Protein AF-A0ABD0VD48-F1 (afdb_monomer_lite)

Organism: Dendrobium thyrsiflorum (NCBI:txid117978)

Foldseek 3Di:
DPPDPLCVLCVVVVHDLVVVLVVVVVVVVVVLVVVLVVVLVVVVVVVVVPPDPPCPPNVVSVVVSVVVSVVVCVVVVVVSVVVSVCCVPPVSDDDPPDDDPPDPVVVVCVVPPPVQDPVNVVVVVVVVVVVVVVVVVVVVVVVVVVVVVVVVVVVVVVVVVVVVVCVPPVVVVVVVVVVVVVVVVVVVVVVVVVVVVVDPDDDDPPPVVVVVVVVVVVVVVVVVVVVVVVVVVVVVVD

Radius of gyration: 40.22 Å; chains: 1; bounding box: 82×45×115 Å

InterPro domains:
  IPR008685 Centromere protein Mis12 [PF05859] (10-187)
  IPR008685 Centromere protein Mis12 [PTHR14527] (7-188)

Secondary structure (DSSP, 8-state):
-TT-HHHHHHHHTT--HHHHHHHHHHHHHHHHHHHHHHHHHHHHHHHHHS-S-----HHHHHHHHHHHHHHHHHHHHHHHHHHHHHIIIIISPPPTT----S-HHHHHHHH------HHHHHHHHHHHHHHHHHHHHHHHHHHHHHHHHHHHHHHHHHHHHHHHHIIIIIHHHHHHHHHHHHHHHHHHHHHHHHHHHHS-------HHHHHHHHHHHHHHHHHHHHHHHHHHHHHTT-

Structure (mmCIF, N/CA/C/O backbone):
data_AF-A0ABD0VD48-F1
#
_entry.id   AF-A0ABD0VD48-F1
#
loop_
_atom_site.group_PDB
_atom_site.id
_atom_site.type_symbol
_atom_site.label_atom_id
_atom_site.label_alt_id
_atom_site.label_comp_id
_atom_site.label_asym_id
_atom_site.label_entity_id
_atom_site.label_seq_id
_atom_site.pdbx_PDB_ins_code
_atom_site.Cartn_x
_atom_site.Cartn_y
_atom_site.Cartn_z
_atom_site.occupancy
_atom_site.B_iso_or_equiv
_atom_site.auth_seq_id
_atom_site.auth_comp_id
_atom_site.auth_asym_id
_atom_site.auth_atom_id
_atom_site.pdbx_PDB_model_num
ATOM 1 N N . MET A 1 1 ? -23.558 5.252 14.329 1.00 50.84 1 MET A N 1
ATOM 2 C CA . MET A 1 1 ? -22.505 4.893 15.301 1.00 50.84 1 MET A CA 1
ATOM 3 C C . MET A 1 1 ? -21.694 6.106 15.736 1.00 50.84 1 MET A C 1
ATOM 5 O O . MET A 1 1 ? -21.230 6.097 16.862 1.00 50.84 1 MET A O 1
ATOM 9 N N . GLU A 1 2 ? -21.543 7.133 14.890 1.00 43.84 2 GLU A N 1
ATOM 10 C CA . GLU A 1 2 ? -21.188 8.485 15.357 1.00 43.84 2 GLU A CA 1
ATOM 11 C C . GLU A 1 2 ? -22.209 8.996 16.384 1.00 43.84 2 GLU A C 1
ATOM 13 O O . GLU A 1 2 ? -23.416 8.922 16.139 1.00 43.84 2 GLU A O 1
ATOM 18 N N . GLY A 1 3 ? -21.722 9.458 17.534 1.00 55.69 3 GLY A N 1
ATOM 19 C CA . GLY A 1 3 ? -22.507 10.091 18.596 1.00 55.69 3 GLY A CA 1
ATOM 20 C C . GLY A 1 3 ? -23.249 9.130 19.528 1.00 55.69 3 GLY A C 1
ATOM 21 O O . GLY A 1 3 ? -24.208 9.533 20.184 1.00 55.69 3 GLY A O 1
ATOM 22 N N . SER A 1 4 ? -22.865 7.850 19.579 1.00 65.81 4 SER A N 1
ATOM 23 C CA . SER A 1 4 ? -23.486 6.886 20.502 1.00 65.81 4 SER A CA 1
ATOM 24 C C . SER A 1 4 ? -22.782 6.858 21.864 1.00 65.81 4 SER A C 1
ATOM 26 O O . SER A 1 4 ? -21.571 7.037 21.939 1.00 65.81 4 SER A O 1
ATOM 28 N N . LYS A 1 5 ? -23.511 6.510 22.936 1.00 64.88 5 LYS A N 1
ATOM 29 C CA . LYS A 1 5 ? -22.932 6.274 24.280 1.00 64.88 5 LYS A CA 1
ATOM 30 C C . LYS A 1 5 ? -21.789 5.249 24.285 1.00 64.88 5 LYS A C 1
ATOM 32 O O . LYS A 1 5 ? -20.972 5.245 25.201 1.00 64.88 5 LYS A O 1
ATOM 37 N N . GLY A 1 6 ? -21.753 4.365 23.285 1.00 70.75 6 GLY A N 1
ATOM 38 C CA . GLY A 1 6 ? -20.653 3.429 23.103 1.00 70.75 6 GLY A CA 1
ATOM 39 C C . GLY A 1 6 ? -19.355 4.125 22.710 1.00 70.75 6 GLY A C 1
ATOM 40 O O . GLY A 1 6 ? -18.313 3.832 23.283 1.00 70.75 6 GLY A O 1
ATOM 41 N N . GLU A 1 7 ? -19.427 5.091 21.797 1.00 74.19 7 GLU A N 1
ATOM 42 C CA . GLU A 1 7 ? -18.266 5.843 21.315 1.00 74.19 7 GLU A CA 1
ATOM 43 C C . GLU A 1 7 ? -17.610 6.636 22.452 1.00 74.19 7 GLU A C 1
ATOM 45 O O . GLU A 1 7 ? -16.409 6.505 22.656 1.00 74.19 7 GLU A O 1
ATOM 50 N N . GLU A 1 8 ? -18.401 7.316 23.289 1.00 76.06 8 GLU A N 1
ATOM 51 C CA . GLU A 1 8 ? -17.899 8.021 24.482 1.00 76.06 8 GLU A CA 1
ATOM 52 C C . GLU A 1 8 ? -17.178 7.086 25.470 1.00 76.06 8 GLU A C 1
ATOM 54 O O . GLU A 1 8 ? -16.159 7.450 26.059 1.00 76.06 8 GLU A O 1
ATOM 59 N N . ALA A 1 9 ? -17.681 5.860 25.656 1.00 79.00 9 ALA A N 1
ATOM 60 C CA . ALA A 1 9 ? -17.065 4.887 26.555 1.00 79.00 9 ALA A CA 1
ATOM 61 C C . ALA A 1 9 ? -15.723 4.362 26.019 1.00 79.00 9 ALA A C 1
ATOM 63 O O . ALA A 1 9 ? -14.780 4.201 26.795 1.00 79.00 9 ALA A O 1
ATOM 64 N N . PHE A 1 10 ? -15.617 4.114 24.710 1.00 82.62 10 PHE A N 1
ATOM 65 C CA . PHE A 1 10 ? -14.355 3.701 24.090 1.00 82.62 10 PHE A CA 1
ATOM 66 C C . PHE A 1 10 ? -13.351 4.856 24.021 1.00 82.62 10 PHE A C 1
ATOM 68 O O . PHE A 1 10 ? -12.179 4.646 24.331 1.00 82.62 10 PHE A O 1
ATOM 75 N N . GLU A 1 11 ? -13.796 6.081 23.729 1.00 81.56 11 GLU A N 1
ATOM 76 C CA . GLU A 1 11 ? -12.938 7.270 23.756 1.00 81.56 11 GLU A CA 1
ATOM 77 C C . GLU A 1 11 ? -12.375 7.547 25.154 1.00 81.56 11 GLU A C 1
ATOM 79 O O . GLU A 1 11 ? -11.188 7.850 25.286 1.00 81.56 11 GLU A O 1
ATOM 84 N N . ALA A 1 12 ? -13.170 7.356 26.213 1.00 78.00 12 ALA A N 1
ATOM 85 C CA . ALA A 1 12 ? -12.693 7.464 27.595 1.00 78.00 12 ALA A CA 1
ATOM 86 C C . ALA A 1 12 ? -11.590 6.444 27.939 1.00 78.00 12 ALA A C 1
ATOM 88 O O . ALA A 1 12 ? -10.783 6.680 28.841 1.00 78.00 12 ALA A O 1
ATOM 89 N N . LEU A 1 13 ? -11.540 5.319 27.222 1.00 76.06 13 LEU A N 1
ATOM 90 C CA . LEU A 1 13 ? -10.493 4.300 27.325 1.00 76.06 13 LEU A CA 1
ATOM 91 C C . LEU A 1 13 ? -9.341 4.524 26.329 1.00 76.06 13 LEU A C 1
ATOM 93 O O . LEU A 1 13 ? -8.414 3.719 26.283 1.00 76.06 13 LEU A O 1
ATOM 97 N N . GLY A 1 14 ? -9.380 5.599 25.534 1.00 81.06 14 GLY A N 1
ATOM 98 C CA . GLY A 1 14 ? -8.397 5.879 24.484 1.00 81.06 14 GLY A CA 1
ATOM 99 C C . GLY A 1 14 ? -8.495 4.940 23.277 1.00 81.06 14 GLY A C 1
ATOM 100 O O . GLY A 1 14 ? -7.556 4.856 22.488 1.00 81.06 14 GLY A O 1
ATOM 101 N N . LEU A 1 15 ? -9.609 4.222 23.126 1.00 83.31 15 LEU A N 1
ATOM 102 C CA . LEU A 1 15 ? -9.831 3.255 22.058 1.00 83.31 15 LEU A CA 1
ATOM 103 C C . LEU A 1 15 ? -10.639 3.882 20.921 1.00 83.31 15 LEU A C 1
ATOM 105 O O . LEU A 1 15 ? -11.617 4.590 21.149 1.00 83.31 15 LEU A O 1
ATOM 109 N N . LYS A 1 16 ? -10.264 3.560 19.678 1.00 88.00 16 LYS A N 1
ATOM 110 C CA . LYS A 1 16 ? -10.984 3.973 18.463 1.00 88.00 16 LYS A CA 1
ATOM 111 C C . LYS A 1 16 ? -11.360 2.751 17.619 1.00 88.00 16 LYS A C 1
ATOM 113 O O . LYS A 1 16 ? -10.662 2.444 16.654 1.00 88.00 16 LYS A O 1
ATOM 118 N N . PRO A 1 17 ? -12.454 2.043 17.956 1.00 88.94 17 PRO A N 1
ATOM 119 C CA . PRO A 1 17 ? -12.836 0.803 17.278 1.00 88.94 17 PRO A CA 1
ATOM 120 C C . PRO A 1 17 ? -13.017 0.927 15.762 1.00 88.94 17 PRO A C 1
ATOM 122 O O . PRO A 1 17 ? -12.577 0.053 15.024 1.00 88.94 17 PRO A O 1
ATOM 125 N N . LYS A 1 18 ? -13.610 2.031 15.286 1.00 89.69 18 LYS A N 1
ATOM 126 C CA . LYS A 1 18 ? -13.769 2.290 13.845 1.00 89.69 18 LYS A CA 1
ATOM 127 C C . LYS A 1 18 ? -12.428 2.391 13.121 1.00 89.69 18 LYS A C 1
ATOM 129 O O . LYS A 1 18 ? -12.314 1.886 12.015 1.00 89.69 18 LYS A O 1
ATOM 134 N N . LEU A 1 19 ? -11.431 3.023 13.749 1.00 91.06 19 LEU A N 1
ATOM 135 C CA . LEU A 1 19 ? -10.094 3.152 13.168 1.00 91.06 19 LEU A CA 1
ATOM 136 C C . LEU A 1 19 ? -9.456 1.770 13.008 1.00 91.06 19 LEU A C 1
ATOM 138 O O . LEU A 1 19 ? -9.034 1.425 11.916 1.00 91.06 19 LEU A O 1
ATOM 142 N N . LEU A 1 20 ? -9.501 0.948 14.062 1.00 92.31 20 LEU A N 1
ATOM 143 C CA . LEU A 1 20 ? -8.995 -0.426 14.017 1.00 92.31 20 LEU A CA 1
ATOM 144 C C . LEU A 1 20 ? -9.671 -1.261 12.921 1.00 92.31 20 LEU A C 1
ATOM 146 O O . LEU A 1 20 ? -9.002 -1.991 12.199 1.00 92.31 20 LEU A O 1
ATOM 150 N N . ILE A 1 21 ? -10.997 -1.180 12.816 1.00 94.31 21 ILE A N 1
ATOM 151 C CA . ILE A 1 21 ? -11.753 -1.921 11.802 1.00 94.31 21 ILE A CA 1
ATOM 152 C C . ILE A 1 21 ? -11.341 -1.467 10.405 1.00 94.31 21 ILE A C 1
ATOM 154 O O . ILE A 1 21 ? -11.025 -2.313 9.579 1.00 94.31 21 ILE A O 1
ATOM 158 N N . ASN A 1 22 ? -11.275 -0.158 10.166 1.00 94.69 22 ASN A N 1
ATOM 159 C CA . ASN A 1 22 ? -10.851 0.396 8.885 1.00 94.69 22 ASN A CA 1
ATOM 160 C C . ASN A 1 22 ? -9.419 -0.021 8.516 1.00 94.69 22 ASN A C 1
ATOM 162 O O . ASN A 1 22 ? -9.166 -0.384 7.374 1.00 94.69 22 ASN A O 1
ATOM 166 N N . ASP A 1 23 ? -8.498 -0.035 9.481 1.00 95.12 23 ASP A N 1
ATOM 167 C CA . ASP A 1 23 ? -7.118 -0.480 9.258 1.00 95.12 23 ASP A CA 1
ATOM 168 C C . ASP A 1 23 ? -7.055 -1.965 8.868 1.00 95.12 23 ASP A C 1
ATOM 170 O O . ASP A 1 23 ? -6.280 -2.344 7.992 1.00 95.12 23 ASP A O 1
ATOM 174 N N . ILE A 1 24 ? -7.889 -2.811 9.484 1.00 95.38 24 ILE A N 1
ATOM 175 C CA . ILE A 1 24 ? -7.992 -4.232 9.123 1.00 95.38 24 ILE A CA 1
ATOM 176 C C . ILE A 1 24 ? -8.597 -4.397 7.726 1.00 95.38 24 ILE A C 1
ATOM 178 O O . ILE A 1 24 ? -8.108 -5.225 6.963 1.00 95.38 24 ILE A O 1
ATOM 182 N N . LEU A 1 25 ? -9.635 -3.629 7.384 1.00 95.62 25 LEU A N 1
ATOM 183 C CA . LEU A 1 25 ? -10.244 -3.663 6.052 1.00 95.62 25 LEU A CA 1
ATOM 184 C C . LEU A 1 25 ? -9.219 -3.291 4.973 1.00 95.62 25 LEU A C 1
ATOM 186 O O . LEU A 1 25 ? -8.987 -4.086 4.069 1.00 95.62 25 LEU A O 1
ATOM 190 N N . ASN A 1 26 ? -8.513 -2.172 5.151 1.00 95.31 26 ASN A N 1
ATOM 191 C CA . ASN A 1 26 ? -7.454 -1.748 4.233 1.00 95.31 26 ASN A CA 1
ATOM 192 C C . ASN A 1 26 ? -6.338 -2.798 4.114 1.00 95.31 26 ASN A C 1
ATOM 194 O O . ASN A 1 26 ? -5.862 -3.074 3.021 1.00 95.31 26 ASN A O 1
ATOM 198 N N . MET A 1 27 ? -5.940 -3.428 5.226 1.00 95.81 27 MET A N 1
ATOM 199 C CA . MET A 1 27 ? -4.933 -4.493 5.204 1.00 95.81 27 MET A CA 1
ATOM 200 C C . MET A 1 27 ? -5.384 -5.709 4.384 1.00 95.81 27 MET A C 1
ATOM 202 O O . MET A 1 27 ? -4.559 -6.346 3.729 1.00 95.81 27 MET A O 1
ATOM 206 N N . VAL A 1 28 ? -6.670 -6.067 4.446 1.00 95.44 28 VAL A N 1
ATOM 207 C CA . VAL A 1 28 ? -7.224 -7.158 3.635 1.00 95.44 28 VAL A CA 1
ATOM 208 C C . VAL A 1 28 ? -7.177 -6.789 2.156 1.00 95.44 28 VAL A C 1
ATOM 210 O O . VAL A 1 28 ? -6.722 -7.614 1.364 1.00 95.44 28 VAL A O 1
ATOM 213 N N . ASP A 1 29 ? -7.570 -5.567 1.801 1.00 93.50 29 ASP A N 1
ATOM 214 C CA . ASP A 1 29 ? -7.547 -5.081 0.417 1.00 93.50 29 ASP A CA 1
ATOM 215 C C . ASP A 1 29 ? -6.115 -5.071 -0.145 1.00 93.50 29 ASP A C 1
ATOM 217 O O . ASP A 1 29 ? -5.850 -5.694 -1.175 1.00 93.50 29 ASP A O 1
ATOM 221 N N . ASP A 1 30 ? -5.158 -4.502 0.597 1.00 95.88 30 ASP A N 1
ATOM 222 C CA . ASP A 1 30 ? -3.734 -4.483 0.230 1.00 95.88 30 ASP A CA 1
ATOM 223 C C . ASP A 1 30 ? -3.172 -5.903 0.027 1.00 95.88 30 ASP A C 1
ATOM 225 O O . ASP A 1 30 ? -2.372 -6.161 -0.880 1.00 95.88 30 ASP A O 1
ATOM 229 N N . PHE A 1 31 ? -3.578 -6.857 0.873 1.00 95.44 31 PHE A N 1
ATOM 230 C CA . PHE A 1 31 ? -3.127 -8.244 0.776 1.00 95.44 31 PHE A CA 1
ATOM 231 C C . PHE A 1 31 ? -3.688 -8.949 -0.462 1.00 95.44 31 PHE A C 1
ATOM 233 O O . PHE A 1 31 ? -2.965 -9.694 -1.131 1.00 95.44 31 PHE A O 1
ATOM 240 N N . VAL A 1 32 ? -4.968 -8.729 -0.767 1.00 94.12 32 VAL A N 1
ATOM 241 C CA . VAL A 1 32 ? -5.617 -9.272 -1.967 1.00 94.12 32 VAL A CA 1
ATOM 242 C C . VAL A 1 32 ? -4.939 -8.719 -3.212 1.00 94.12 32 VAL A C 1
ATOM 244 O O . VAL A 1 32 ? -4.567 -9.498 -4.095 1.00 94.12 32 VAL A O 1
ATOM 247 N N . ASP A 1 33 ? -4.703 -7.410 -3.244 1.00 93.00 33 ASP A N 1
ATOM 248 C CA . ASP A 1 33 ? -4.028 -6.736 -4.345 1.00 93.00 33 ASP A CA 1
ATOM 249 C C . ASP A 1 33 ? -2.646 -7.340 -4.610 1.00 93.00 33 ASP A C 1
ATOM 251 O O . ASP A 1 33 ? -2.370 -7.829 -5.712 1.00 93.00 33 ASP A O 1
ATOM 255 N N . ALA A 1 34 ? -1.818 -7.411 -3.567 1.00 94.94 34 ALA A N 1
ATOM 256 C CA . ALA A 1 34 ? -0.472 -7.962 -3.651 1.00 94.94 34 ALA A CA 1
ATOM 257 C C . ALA A 1 34 ? -0.458 -9.443 -4.069 1.00 94.94 34 ALA A C 1
ATOM 259 O O . ALA A 1 34 ? 0.410 -9.868 -4.837 1.00 94.94 34 ALA A O 1
ATOM 260 N N . ALA A 1 35 ? -1.412 -10.245 -3.587 1.00 95.12 35 ALA A N 1
ATOM 261 C CA . ALA A 1 35 ? -1.507 -11.653 -3.953 1.00 95.12 35 ALA A CA 1
ATOM 262 C C . ALA A 1 35 ? -1.814 -11.825 -5.447 1.00 95.12 35 ALA A C 1
ATOM 264 O O . ALA A 1 35 ? -1.157 -12.622 -6.122 1.00 95.12 35 ALA A O 1
ATOM 265 N N . PHE A 1 36 ? -2.780 -11.075 -5.984 1.00 94.25 36 PHE A N 1
ATOM 266 C CA . PHE A 1 36 ? -3.126 -11.156 -7.404 1.00 94.25 36 PHE A CA 1
ATOM 267 C C . PHE A 1 36 ? -1.989 -10.674 -8.310 1.00 94.25 36 PHE A C 1
ATOM 269 O O . PHE A 1 36 ? -1.713 -11.328 -9.320 1.00 94.25 36 PHE A O 1
ATOM 276 N N . ASP A 1 37 ? -1.280 -9.612 -7.925 1.00 93.00 37 ASP A N 1
ATOM 277 C CA . ASP A 1 37 ? -0.103 -9.136 -8.657 1.00 93.00 37 ASP A CA 1
ATOM 278 C C . ASP A 1 37 ? 1.013 -10.187 -8.677 1.00 93.00 37 ASP A C 1
ATOM 280 O O . ASP A 1 37 ? 1.596 -10.470 -9.730 1.00 93.00 37 ASP A O 1
ATOM 284 N N . PHE A 1 38 ? 1.275 -10.831 -7.535 1.00 93.44 38 PHE A N 1
ATOM 285 C CA . PHE A 1 38 ? 2.252 -11.912 -7.432 1.00 93.44 38 PHE A CA 1
ATOM 286 C C . PHE A 1 38 ? 1.901 -13.095 -8.346 1.00 93.44 38 PHE A C 1
ATOM 288 O O . PHE A 1 38 ? 2.734 -13.539 -9.141 1.00 93.44 38 PHE A O 1
ATOM 295 N N . TYR A 1 39 ? 0.662 -13.595 -8.282 1.00 89.75 39 TYR A N 1
ATOM 296 C CA . TYR A 1 39 ? 0.246 -14.733 -9.105 1.00 89.75 39 TYR A CA 1
ATOM 297 C C . TYR A 1 39 ? 0.215 -14.398 -10.595 1.00 89.75 39 TYR A C 1
ATOM 299 O O . TYR A 1 39 ? 0.535 -15.261 -11.414 1.00 89.75 39 TYR A O 1
ATOM 307 N N . HIS A 1 40 ? -0.113 -13.157 -10.962 1.00 89.88 40 HIS A N 1
ATOM 308 C CA . HIS A 1 40 ? -0.008 -12.702 -12.344 1.00 89.88 40 HIS A CA 1
ATOM 309 C C . HIS A 1 40 ? 1.436 -12.781 -12.848 1.00 89.88 40 HIS A C 1
ATOM 311 O O . HIS A 1 40 ? 1.694 -13.362 -13.905 1.00 89.88 40 HIS A O 1
ATOM 317 N N . GLN A 1 41 ? 2.390 -12.268 -12.068 1.00 89.88 41 GLN A N 1
ATOM 318 C CA . GLN A 1 41 ? 3.807 -12.325 -12.421 1.00 89.88 41 GLN A CA 1
ATOM 319 C C . GLN A 1 41 ? 4.317 -13.766 -12.538 1.00 89.88 41 GLN A C 1
ATOM 321 O O . GLN A 1 41 ? 5.030 -14.081 -13.494 1.00 89.88 41 GLN A O 1
ATOM 326 N N . GLU A 1 42 ? 3.941 -14.656 -11.617 1.00 89.19 42 GLU A N 1
ATOM 327 C CA . GLU A 1 42 ? 4.356 -16.062 -11.688 1.00 89.19 42 GLU A CA 1
ATOM 328 C C . GLU A 1 42 ? 3.728 -16.819 -12.858 1.00 89.19 42 GLU A C 1
ATOM 330 O O . GLU A 1 42 ? 4.420 -17.566 -13.553 1.00 89.19 42 GLU A O 1
ATOM 335 N N . ALA A 1 43 ? 2.451 -16.577 -13.159 1.00 86.00 43 ALA A N 1
ATOM 336 C CA . ALA A 1 43 ? 1.806 -17.164 -14.328 1.00 86.00 43 ALA A CA 1
ATOM 337 C C . ALA A 1 43 ? 2.514 -16.748 -15.630 1.00 86.00 43 ALA A C 1
ATOM 339 O O . ALA A 1 43 ? 2.794 -17.591 -16.485 1.00 86.00 43 ALA A O 1
ATOM 340 N N . VAL A 1 44 ? 2.888 -15.470 -15.757 1.00 85.50 44 VAL A N 1
ATOM 341 C CA . VAL A 1 44 ? 3.647 -14.964 -16.911 1.00 85.50 44 VAL A CA 1
ATOM 342 C C . VAL A 1 44 ? 5.032 -15.617 -17.009 1.00 85.50 44 VAL A C 1
ATOM 344 O O . VAL A 1 44 ? 5.461 -15.974 -18.109 1.00 85.50 44 VAL A O 1
ATOM 347 N N . LYS A 1 45 ? 5.742 -15.810 -15.889 1.00 86.00 45 LYS A N 1
ATOM 348 C CA . LYS A 1 45 ? 7.050 -16.494 -15.879 1.00 86.00 45 LYS A CA 1
ATOM 349 C C . LYS A 1 45 ? 6.940 -17.950 -16.334 1.00 86.00 45 LYS A C 1
ATOM 351 O O . LYS A 1 45 ? 7.747 -18.386 -17.155 1.00 86.00 45 LYS A O 1
ATOM 356 N N . LEU A 1 46 ? 5.941 -18.686 -15.846 1.00 84.19 46 LEU A N 1
ATOM 357 C CA . LEU A 1 46 ? 5.721 -20.088 -16.216 1.00 84.19 46 LEU A CA 1
ATOM 358 C C . LEU A 1 46 ? 5.420 -20.244 -17.710 1.00 84.19 46 LEU A C 1
ATOM 360 O O . LEU A 1 46 ? 6.015 -21.099 -18.366 1.00 84.19 46 LEU A O 1
ATOM 364 N N . LEU A 1 47 ? 4.572 -19.374 -18.264 1.00 78.44 47 LEU A N 1
ATOM 365 C CA . LEU A 1 47 ? 4.245 -19.381 -19.692 1.00 78.44 47 LEU A CA 1
ATOM 366 C C . LEU A 1 47 ? 5.452 -19.068 -20.583 1.00 78.44 47 LEU A C 1
ATOM 368 O O . LEU A 1 47 ? 5.576 -19.635 -21.661 1.00 78.44 47 LEU A O 1
ATOM 372 N N . ARG A 1 48 ? 6.372 -18.20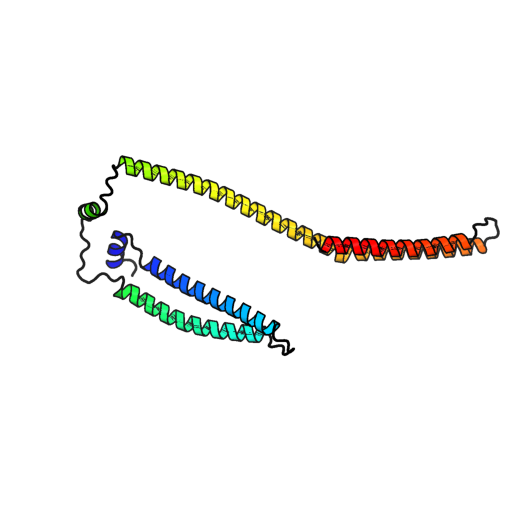5 -20.133 1.00 74.31 48 ARG A N 1
ATOM 373 C CA . ARG A 1 48 ? 7.615 -17.900 -20.865 1.00 74.31 48 ARG A CA 1
ATOM 374 C C . ARG A 1 48 ? 8.647 -19.035 -20.817 1.00 74.31 48 ARG A C 1
ATOM 376 O O . ARG A 1 48 ? 9.529 -19.076 -21.667 1.00 74.31 48 ARG A O 1
ATOM 383 N N . SER A 1 49 ? 8.561 -19.922 -19.824 1.00 69.62 49 SER A N 1
ATOM 384 C CA . SER A 1 49 ? 9.513 -21.021 -19.593 1.00 69.62 49 SER A CA 1
ATOM 385 C C . SER A 1 49 ? 9.102 -22.335 -20.283 1.00 69.62 49 SER A C 1
ATOM 387 O O . SER A 1 49 ? 9.951 -23.157 -20.630 1.00 69.62 49 SER A O 1
ATOM 389 N N . GLY A 1 50 ? 7.802 -22.542 -20.525 1.00 61.03 50 GLY A N 1
ATOM 390 C CA . GLY A 1 50 ? 7.277 -23.702 -21.252 1.00 61.03 50 GLY A CA 1
ATOM 391 C C . GLY A 1 50 ? 7.458 -23.552 -22.765 1.00 61.03 50 GLY A C 1
ATOM 392 O O . GLY A 1 50 ? 6.610 -22.970 -23.425 1.00 61.03 50 GLY A O 1
ATOM 393 N N . GLY A 1 51 ? 8.570 -24.055 -23.307 1.00 55.50 51 GLY A N 1
ATOM 394 C CA . GLY A 1 51 ? 9.033 -23.869 -24.693 1.00 55.50 51 GLY A CA 1
ATOM 395 C C . GLY A 1 51 ? 8.212 -24.491 -25.837 1.00 55.50 51 GLY A C 1
ATOM 396 O O . GLY A 1 51 ? 8.801 -25.072 -26.745 1.00 55.50 51 GLY A O 1
ATOM 397 N N . ASP A 1 52 ? 6.892 -24.338 -25.850 1.00 52.12 52 ASP A N 1
ATOM 398 C CA . ASP A 1 52 ? 6.058 -24.528 -27.042 1.00 52.12 52 ASP A CA 1
ATOM 399 C C . ASP A 1 52 ? 5.434 -23.175 -27.400 1.00 52.12 52 ASP A C 1
ATOM 401 O O . ASP A 1 52 ? 4.795 -22.539 -26.565 1.00 52.12 52 ASP A O 1
ATOM 405 N N . GLY A 1 53 ? 5.641 -22.721 -28.638 1.00 51.88 53 GLY A N 1
ATOM 406 C CA . GLY A 1 53 ? 5.182 -21.444 -29.194 1.00 51.88 53 GLY A CA 1
ATOM 407 C C . GLY A 1 53 ? 3.661 -21.293 -29.312 1.00 51.88 53 GLY A C 1
ATOM 408 O O . GLY A 1 53 ? 3.182 -20.565 -30.182 1.00 51.88 53 GLY A O 1
ATOM 409 N N . SER A 1 54 ? 2.887 -21.944 -28.444 1.00 54.59 54 SER A N 1
ATOM 410 C CA . SER A 1 54 ? 1.497 -21.599 -28.204 1.00 54.59 54 SER A CA 1
ATOM 411 C C . SER A 1 54 ? 1.457 -20.246 -27.502 1.00 54.59 54 SER A C 1
ATOM 413 O O . SER A 1 54 ? 1.564 -20.151 -26.280 1.00 54.59 54 SER A O 1
ATOM 415 N N . SER A 1 55 ? 1.291 -19.193 -28.303 1.00 60.09 55 SER A N 1
ATOM 416 C CA . SER A 1 55 ? 0.876 -17.854 -27.885 1.00 60.09 55 SER A CA 1
ATOM 417 C C . SER A 1 55 ? -0.455 -17.932 -27.129 1.00 60.09 55 SER A C 1
ATOM 419 O O . SER A 1 55 ? -1.508 -17.586 -27.660 1.00 60.09 55 SER A O 1
ATOM 421 N N . ILE A 1 56 ? -0.438 -18.401 -25.878 1.00 60.69 56 ILE A N 1
ATOM 422 C CA . ILE A 1 56 ? -1.466 -18.023 -24.916 1.00 60.69 56 ILE A CA 1
ATOM 423 C C . ILE A 1 56 ? -1.295 -16.519 -24.796 1.00 60.69 56 ILE A C 1
ATOM 425 O O . ILE A 1 56 ? -0.292 -16.039 -24.262 1.00 60.69 56 ILE A O 1
ATOM 429 N N . ASN A 1 57 ? -2.223 -15.786 -25.408 1.00 68.25 57 ASN A N 1
ATOM 430 C CA . ASN A 1 57 ? -2.168 -14.339 -25.446 1.00 68.25 57 ASN A CA 1
ATOM 431 C C . ASN A 1 57 ? -2.077 -13.857 -23.999 1.00 68.25 57 ASN A C 1
ATOM 433 O O . ASN A 1 57 ? -2.955 -14.155 -23.187 1.00 68.25 57 ASN A O 1
ATOM 437 N N . SER A 1 58 ? -1.011 -13.122 -23.672 1.00 74.12 58 SER A N 1
ATOM 438 C CA . SER A 1 58 ? -0.837 -12.482 -22.361 1.00 74.12 58 SER A CA 1
ATOM 439 C C . SER A 1 58 ? -2.104 -11.723 -21.938 1.00 74.12 58 SER A C 1
ATOM 441 O O . SER A 1 58 ? -2.435 -11.665 -20.756 1.00 74.12 58 SER A O 1
ATOM 443 N N . ASP A 1 59 ? -2.845 -11.211 -22.921 1.00 80.31 59 ASP A N 1
ATOM 444 C CA . ASP A 1 59 ? -4.124 -10.526 -22.764 1.00 80.31 59 ASP A CA 1
ATOM 445 C C . ASP A 1 59 ? -5.251 -11.437 -22.259 1.00 80.31 59 ASP A C 1
ATOM 447 O O . ASP A 1 59 ? -6.061 -11.013 -21.438 1.00 80.31 59 ASP A O 1
ATOM 451 N N . ASP A 1 60 ? -5.320 -12.688 -22.718 1.00 84.94 60 ASP A N 1
ATOM 452 C CA . ASP A 1 60 ? -6.347 -13.640 -22.281 1.00 84.94 60 ASP A CA 1
ATOM 453 C C . ASP A 1 60 ? -6.066 -14.119 -20.849 1.00 84.94 60 ASP A C 1
ATOM 455 O O . ASP A 1 60 ? -6.992 -14.239 -20.043 1.00 84.94 60 ASP A O 1
ATOM 459 N N . LEU A 1 61 ? -4.786 -14.290 -20.489 1.00 85.81 61 LEU A N 1
ATOM 460 C CA . LEU A 1 61 ? -4.374 -14.539 -19.104 1.00 85.81 61 LEU A CA 1
ATOM 461 C C . LEU A 1 61 ? -4.723 -13.351 -18.197 1.00 85.81 61 LEU A C 1
ATOM 463 O O . LEU A 1 61 ? -5.296 -13.548 -17.126 1.00 85.81 61 LEU A O 1
ATOM 467 N N . ALA A 1 62 ? -4.404 -12.125 -18.623 1.00 86.38 62 ALA A N 1
ATOM 468 C CA . ALA A 1 62 ? -4.726 -10.919 -17.866 1.00 86.38 62 ALA A CA 1
ATOM 469 C C . ALA A 1 62 ? -6.239 -10.806 -17.626 1.00 86.38 62 ALA A C 1
ATOM 471 O O . ALA A 1 62 ? -6.666 -10.651 -16.485 1.00 86.38 62 ALA A O 1
ATOM 472 N N . LYS A 1 63 ? -7.063 -11.004 -18.665 1.00 90.00 63 LYS A N 1
ATOM 473 C CA . LYS A 1 63 ? -8.533 -11.009 -18.545 1.00 90.00 63 LYS A CA 1
ATOM 474 C C . LYS A 1 63 ? -9.046 -12.082 -17.586 1.00 90.00 63 LYS A C 1
ATOM 476 O O . LYS A 1 63 ? -9.955 -11.812 -16.798 1.00 90.00 63 LYS A O 1
ATOM 481 N N . GLY A 1 64 ? -8.485 -13.291 -17.646 1.00 90.75 64 GLY A N 1
ATOM 482 C CA . GLY A 1 64 ? -8.853 -14.385 -16.746 1.00 90.75 64 GLY A CA 1
ATOM 483 C C . GLY A 1 64 ? -8.553 -14.055 -15.284 1.00 90.75 64 GLY A C 1
ATOM 484 O O . GLY A 1 64 ? -9.418 -14.216 -14.423 1.00 90.75 64 GLY A O 1
ATOM 485 N N . ILE A 1 65 ? -7.362 -13.516 -15.014 1.00 90.50 65 ILE A N 1
ATOM 486 C CA . ILE A 1 65 ? -6.946 -13.102 -13.669 1.00 90.50 65 ILE A CA 1
ATOM 487 C C . ILE A 1 65 ? -7.807 -11.945 -13.161 1.00 90.50 65 ILE A C 1
ATOM 489 O O . ILE A 1 65 ? -8.301 -12.018 -12.040 1.00 90.50 65 ILE A O 1
ATOM 493 N N . SER A 1 66 ? -8.071 -10.925 -13.982 1.00 91.25 66 SER A N 1
ATOM 494 C CA . SER A 1 66 ? -8.964 -9.822 -13.604 1.00 91.25 66 SER A CA 1
ATOM 495 C C . SER A 1 66 ? -10.381 -10.306 -13.286 1.00 91.25 66 SER A C 1
ATOM 497 O O . SER A 1 66 ? -11.005 -9.811 -12.352 1.00 91.25 66 SER A O 1
ATOM 499 N N . SER A 1 67 ? -10.883 -11.306 -14.017 1.00 93.12 67 SER A N 1
ATOM 500 C CA . SER A 1 67 ? -12.200 -11.896 -13.746 1.00 93.12 67 SER A CA 1
ATOM 501 C C . SER A 1 67 ? -12.230 -12.632 -12.403 1.00 93.12 67 SER A C 1
ATOM 503 O O . SER A 1 67 ? -13.196 -12.506 -11.653 1.00 93.12 67 SER A O 1
ATOM 505 N N . LEU A 1 68 ? -11.170 -13.379 -12.076 1.00 93.31 68 LEU A N 1
ATOM 506 C CA . LEU A 1 68 ? -11.029 -14.038 -10.773 1.00 93.31 68 LEU A CA 1
ATOM 507 C C . LEU A 1 68 ? -10.907 -13.024 -9.636 1.00 93.31 68 LEU A C 1
ATOM 509 O O . LEU A 1 68 ? -11.563 -13.196 -8.612 1.00 93.31 68 LEU A O 1
ATOM 513 N N . ARG A 1 69 ? -10.117 -11.966 -9.838 1.00 94.75 69 ARG A N 1
ATOM 514 C CA . ARG A 1 69 ? -9.961 -10.865 -8.885 1.00 94.75 69 ARG A CA 1
ATOM 515 C C . ARG A 1 69 ? -11.313 -10.257 -8.536 1.00 94.75 69 ARG A C 1
ATOM 517 O O . ARG A 1 69 ? -11.700 -10.291 -7.375 1.00 94.75 69 ARG A O 1
ATOM 524 N N . TYR A 1 70 ? -12.081 -9.863 -9.549 1.00 94.25 70 TYR A N 1
ATOM 525 C CA . TYR A 1 70 ? -13.413 -9.286 -9.368 1.00 94.25 70 TYR A CA 1
ATOM 526 C C . TYR A 1 70 ? -14.368 -10.203 -8.583 1.00 94.25 70 TYR A C 1
ATOM 528 O O . TYR A 1 70 ? -15.142 -9.748 -7.741 1.00 94.25 70 TYR A O 1
ATOM 536 N N . LEU A 1 71 ? -14.325 -11.516 -8.839 1.00 95.56 71 LEU A N 1
ATOM 537 C CA . LEU A 1 71 ? -15.144 -12.481 -8.102 1.00 95.56 71 LEU A CA 1
ATOM 538 C C . LEU A 1 71 ? -14.724 -12.593 -6.634 1.00 95.56 71 LEU A C 1
ATOM 540 O O . LEU A 1 71 ? -15.588 -12.667 -5.760 1.00 95.56 71 LEU A O 1
ATOM 544 N N . VAL A 1 72 ? -13.417 -12.632 -6.371 1.00 94.88 72 VAL A N 1
ATOM 545 C CA . VAL A 1 72 ? -12.870 -12.733 -5.014 1.00 94.88 72 VAL A CA 1
ATOM 546 C C . VAL A 1 72 ? -13.161 -11.463 -4.223 1.00 94.88 72 VAL A C 1
ATOM 548 O O . VAL A 1 72 ? -13.710 -11.570 -3.130 1.00 94.88 72 VAL A O 1
ATOM 551 N N . GLU A 1 73 ? -12.894 -10.290 -4.794 1.00 94.00 73 GLU A N 1
ATOM 552 C CA . GLU A 1 73 ? -13.235 -8.983 -4.216 1.00 94.00 73 GLU A CA 1
ATOM 553 C C . GLU A 1 73 ? -14.725 -8.903 -3.893 1.00 94.00 73 GLU A C 1
ATOM 555 O O . GLU A 1 73 ? -15.105 -8.657 -2.756 1.00 94.00 73 GLU A O 1
ATOM 560 N N . GLY A 1 74 ? -15.599 -9.250 -4.843 1.00 93.75 74 GLY A N 1
ATOM 561 C CA . GLY A 1 74 ? -17.043 -9.185 -4.619 1.00 93.75 74 GLY A CA 1
ATOM 562 C C . GLY A 1 74 ? -17.561 -10.129 -3.523 1.00 93.75 74 GLY A C 1
ATOM 563 O O . GLY A 1 74 ? -18.631 -9.886 -2.953 1.00 93.75 74 GLY A O 1
ATOM 564 N N . VAL A 1 75 ? -16.851 -11.224 -3.228 1.00 95.50 75 VAL A N 1
ATOM 565 C CA . VAL A 1 75 ? -17.154 -12.094 -2.080 1.00 95.50 75 VAL A CA 1
ATOM 566 C C . VAL A 1 75 ? -16.562 -11.517 -0.799 1.00 95.50 75 VAL A C 1
ATOM 568 O O . VAL A 1 75 ? -17.263 -11.494 0.216 1.00 95.50 75 VAL A O 1
ATOM 571 N N . LEU A 1 76 ? -15.313 -11.054 -0.841 1.00 95.56 76 LEU A N 1
ATOM 572 C CA . LEU A 1 76 ? -14.629 -10.463 0.302 1.00 95.56 76 LEU A CA 1
ATOM 573 C C . LEU A 1 76 ? -15.361 -9.224 0.796 1.00 95.56 76 LEU A C 1
ATOM 575 O O . LEU A 1 76 ? -15.742 -9.236 1.957 1.00 95.56 76 LEU A O 1
ATOM 579 N N . ASP A 1 77 ? -15.708 -8.273 -0.069 1.00 94.25 77 ASP A N 1
ATOM 580 C CA . ASP A 1 77 ? -16.474 -7.063 0.262 1.00 94.25 77 ASP A CA 1
ATOM 581 C C . ASP A 1 77 ? -17.742 -7.370 1.059 1.00 94.25 77 ASP A C 1
ATOM 583 O O . ASP A 1 77 ? -18.087 -6.705 2.039 1.00 94.25 77 ASP A O 1
ATOM 587 N N . LYS A 1 78 ? -18.468 -8.419 0.659 1.00 95.88 78 LYS A N 1
ATOM 588 C CA . LYS A 1 78 ? -19.687 -8.837 1.361 1.00 95.88 78 LYS A CA 1
ATOM 589 C C . LYS A 1 78 ? -19.363 -9.377 2.747 1.00 95.88 78 LYS A C 1
ATOM 591 O O . LYS A 1 78 ? -20.065 -9.048 3.704 1.00 95.88 78 LYS A O 1
ATOM 596 N N . GLN A 1 79 ? -18.338 -10.219 2.855 1.00 95.56 79 GLN A N 1
ATOM 597 C CA . GLN A 1 79 ? -17.940 -10.819 4.126 1.00 95.56 79 GLN A CA 1
ATOM 598 C C . GLN A 1 79 ? -17.339 -9.784 5.075 1.00 95.56 79 GLN A C 1
ATOM 600 O O . GLN A 1 79 ? -17.697 -9.765 6.250 1.00 95.56 79 GLN A O 1
ATOM 605 N N . THR A 1 80 ? -16.495 -8.886 4.576 1.00 94.75 80 THR A N 1
ATOM 606 C CA . THR A 1 80 ? -15.878 -7.804 5.341 1.00 94.75 80 THR A CA 1
ATOM 607 C C . THR A 1 80 ? -16.918 -6.785 5.796 1.00 94.75 80 THR A C 1
ATO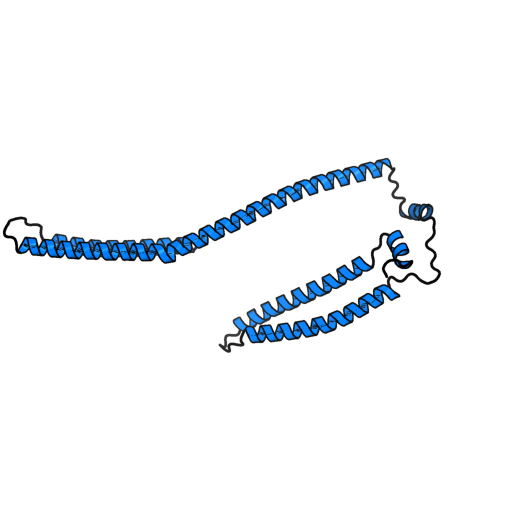M 609 O O . THR A 1 80 ? -16.896 -6.396 6.959 1.00 94.75 80 THR A O 1
ATOM 612 N N . THR A 1 81 ? -17.925 -6.468 4.973 1.00 95.44 81 THR A N 1
ATOM 613 C CA . THR A 1 81 ? -19.075 -5.638 5.387 1.00 95.44 81 THR A CA 1
ATOM 614 C C . THR A 1 81 ? -19.882 -6.289 6.517 1.00 95.44 81 THR A C 1
ATOM 616 O O . THR A 1 81 ? -20.334 -5.619 7.452 1.00 95.44 81 THR A O 1
ATOM 619 N N . LEU A 1 82 ? -20.131 -7.601 6.438 1.00 96.31 82 LEU A N 1
ATOM 620 C CA . LEU A 1 82 ? -20.843 -8.328 7.495 1.00 96.31 82 LEU A CA 1
ATOM 621 C C . LEU A 1 82 ? -20.012 -8.397 8.778 1.00 96.31 82 LEU A C 1
ATOM 623 O O . LEU A 1 82 ? -20.551 -8.193 9.867 1.00 96.31 82 LEU A O 1
ATOM 627 N N . TRP A 1 83 ? -18.713 -8.649 8.642 1.00 97.12 83 TRP A N 1
ATOM 628 C CA . TRP A 1 83 ? -17.761 -8.669 9.743 1.00 97.12 83 TRP A CA 1
ATOM 629 C C . TRP A 1 83 ? -17.654 -7.302 10.425 1.00 97.12 83 TRP A C 1
ATOM 631 O O . TRP A 1 83 ? -17.760 -7.237 11.647 1.00 97.12 83 TRP A O 1
ATOM 641 N N . GLU A 1 84 ? -17.551 -6.210 9.664 1.00 95.38 84 GLU A N 1
ATOM 642 C CA . GLU A 1 84 ? -17.567 -4.844 10.189 1.00 95.38 84 GLU A CA 1
ATOM 643 C C . GLU A 1 84 ? -18.833 -4.617 11.018 1.00 95.38 84 GLU A C 1
ATOM 645 O O . GLU A 1 84 ? -18.753 -4.276 12.198 1.00 95.38 84 GLU A O 1
ATOM 650 N N . LYS A 1 85 ? -20.014 -4.884 10.445 1.00 93.25 85 LYS A N 1
ATOM 651 C CA . LYS A 1 85 ? -21.287 -4.728 11.165 1.00 93.25 85 LYS A CA 1
ATOM 652 C C . LYS A 1 85 ? -21.327 -5.559 12.441 1.00 93.25 85 LYS A C 1
ATOM 654 O O . LYS A 1 85 ? -21.795 -5.068 13.466 1.00 93.25 85 LYS A O 1
ATOM 659 N N . TYR A 1 86 ? -20.844 -6.797 12.397 1.00 94.31 86 TYR A N 1
ATOM 660 C CA . TYR A 1 86 ? -20.779 -7.655 13.574 1.00 94.31 86 TYR A CA 1
ATOM 661 C C . TYR A 1 86 ? -19.863 -7.061 14.651 1.00 94.31 86 TYR A C 1
ATOM 663 O O . TYR A 1 86 ? -20.261 -6.961 15.812 1.00 94.31 86 TYR A O 1
ATOM 671 N N . CYS A 1 87 ? -18.671 -6.601 14.273 1.00 92.06 87 CYS A N 1
ATOM 672 C CA . CYS A 1 87 ? -17.732 -5.959 15.183 1.00 92.06 87 CYS A CA 1
ATOM 673 C C . CYS A 1 87 ? -18.348 -4.726 15.844 1.00 92.06 87 CYS A C 1
ATOM 675 O O . CYS A 1 87 ? -18.284 -4.590 17.064 1.00 92.06 87 CYS A O 1
ATOM 677 N N . LEU A 1 88 ? -18.995 -3.862 15.064 1.00 88.25 88 LEU A N 1
ATOM 678 C CA . LEU A 1 88 ? -19.619 -2.646 15.575 1.00 88.25 88 LEU A CA 1
ATOM 679 C C . LEU A 1 88 ? -20.821 -2.943 16.490 1.00 88.25 88 LEU A C 1
ATOM 681 O O . LEU A 1 88 ? -21.013 -2.263 17.496 1.00 88.25 88 LEU A O 1
ATOM 685 N N . ASN A 1 89 ? -21.608 -3.971 16.175 1.00 88.31 89 ASN A N 1
ATOM 686 C CA . ASN A 1 89 ? -22.838 -4.281 16.906 1.00 88.31 89 ASN A CA 1
ATOM 687 C C . ASN A 1 89 ? -22.641 -5.218 18.105 1.00 88.31 89 ASN A C 1
ATOM 689 O O . ASN A 1 89 ? -23.515 -5.269 18.969 1.00 88.31 89 ASN A O 1
ATOM 693 N N . HIS A 1 90 ? -21.539 -5.971 18.165 1.00 87.62 90 HIS A N 1
ATOM 694 C CA . HIS A 1 90 ? -21.345 -7.008 19.184 1.00 87.62 90 HIS A CA 1
ATOM 695 C C . HIS A 1 90 ? -19.987 -6.949 19.882 1.00 87.62 90 HIS A C 1
ATOM 697 O O . HIS A 1 90 ? -19.939 -7.074 21.102 1.00 87.62 90 HIS A O 1
ATOM 703 N N . CYS A 1 91 ? -18.887 -6.750 19.152 1.00 88.62 91 CYS A N 1
ATOM 704 C CA . CYS A 1 91 ? -17.552 -6.703 19.764 1.00 88.62 91 CYS A CA 1
ATOM 705 C C . CYS A 1 91 ? -17.296 -5.361 20.459 1.00 88.62 91 CYS A C 1
ATOM 707 O O . CYS A 1 91 ? -16.756 -5.312 21.561 1.00 88.62 91 CYS A O 1
ATOM 709 N N . PHE A 1 92 ? -17.708 -4.274 19.810 1.00 87.56 92 PHE A N 1
ATOM 710 C CA . PHE A 1 92 ? -17.529 -2.896 20.260 1.00 87.56 92 PHE A CA 1
ATOM 711 C C . PHE A 1 92 ? -18.867 -2.234 20.588 1.00 87.56 92 PHE A C 1
ATOM 713 O O . PHE A 1 92 ? -19.052 -1.034 20.391 1.00 87.56 92 PHE A O 1
ATOM 720 N N . ALA A 1 93 ? -19.811 -3.026 21.093 1.00 84.88 93 ALA A N 1
ATOM 721 C CA . ALA A 1 93 ? -21.068 -2.522 21.612 1.00 84.88 93 ALA A CA 1
ATOM 722 C C . ALA A 1 93 ? -20.994 -2.408 23.132 1.00 84.88 93 ALA A C 1
ATOM 724 O O . ALA A 1 93 ? -20.541 -3.316 23.829 1.00 84.88 93 ALA A O 1
ATOM 725 N N . VAL A 1 94 ? -21.464 -1.277 23.649 1.00 83.44 94 VAL A N 1
ATOM 726 C CA . VAL A 1 94 ? -21.597 -1.079 25.089 1.00 83.44 94 VAL A CA 1
ATOM 727 C C . VAL A 1 94 ? -22.941 -1.654 25.538 1.00 83.44 94 VAL A C 1
ATOM 729 O O . VAL A 1 94 ? -23.968 -1.238 24.996 1.00 83.44 94 VAL A O 1
ATOM 732 N N . PRO A 1 95 ? -22.961 -2.592 26.507 1.00 82.62 95 PRO A N 1
ATOM 733 C CA . PRO A 1 95 ? -24.199 -3.191 26.991 1.00 82.62 95 PRO A CA 1
ATOM 734 C C . PRO A 1 95 ? -25.197 -2.151 27.504 1.00 82.62 95 PRO A C 1
ATOM 736 O O . PRO A 1 95 ? -24.822 -1.152 28.128 1.00 82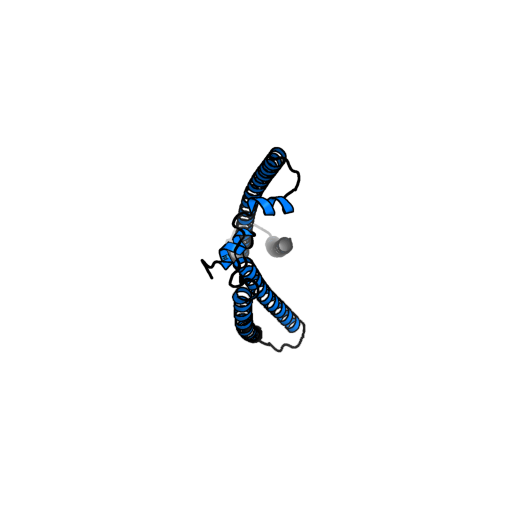.62 95 PRO A O 1
ATOM 739 N N . GLU A 1 96 ? -26.486 -2.410 27.289 1.00 80.25 96 GLU A N 1
ATOM 740 C CA . GLU A 1 96 ? -27.546 -1.560 27.826 1.00 80.25 96 GLU A CA 1
ATOM 741 C C . GLU A 1 96 ? -27.476 -1.506 29.359 1.00 80.25 96 GLU A C 1
ATOM 743 O O . GLU A 1 96 ? -27.336 -2.523 30.036 1.00 80.25 96 GLU A O 1
ATOM 748 N N . GLY A 1 97 ? -27.543 -0.294 29.913 1.00 77.38 97 GLY A N 1
ATOM 749 C CA . GLY A 1 97 ? -27.396 -0.062 31.353 1.00 77.38 97 GLY A CA 1
ATOM 750 C C . GLY A 1 97 ? -25.953 0.114 31.831 1.00 77.38 97 GLY A C 1
ATOM 751 O O . GLY A 1 97 ? -25.750 0.416 33.007 1.00 77.38 97 GLY A O 1
ATOM 752 N N . PHE A 1 98 ? -24.953 0.005 30.949 1.00 79.62 98 PHE A N 1
ATOM 753 C CA . PHE A 1 98 ? -23.590 0.397 31.291 1.00 79.62 98 PHE A CA 1
ATOM 754 C C . PHE A 1 98 ? -23.534 1.898 31.589 1.00 79.62 98 PHE A C 1
ATOM 756 O O . PHE A 1 98 ? -23.898 2.744 30.767 1.00 79.62 98 PHE A O 1
ATOM 763 N N . VAL A 1 99 ? -23.059 2.226 32.786 1.00 75.44 99 VAL A N 1
ATOM 764 C CA . VAL A 1 99 ? -22.788 3.597 33.203 1.00 75.44 99 VAL A CA 1
ATOM 765 C C . VAL A 1 99 ? -21.286 3.718 33.339 1.00 75.44 99 VAL A C 1
ATOM 767 O O . VAL A 1 99 ? -20.690 3.101 34.221 1.00 75.44 99 VAL A O 1
ATOM 770 N N . LEU A 1 100 ? -20.678 4.522 32.468 1.00 70.56 100 LEU A N 1
ATOM 771 C CA . LEU A 1 100 ? -19.275 4.875 32.609 1.00 70.56 100 LEU A CA 1
ATOM 772 C C . LEU A 1 100 ? -19.092 5.560 33.980 1.00 70.56 100 LEU A C 1
ATOM 774 O O . LEU A 1 100 ? -19.782 6.553 34.248 1.00 70.56 100 LEU A O 1
ATOM 778 N N . PRO A 1 101 ? -18.224 5.046 34.873 1.00 69.94 101 PRO A N 1
ATOM 779 C CA . PRO A 1 101 ? -17.990 5.672 36.167 1.00 69.94 101 PRO A CA 1
ATOM 780 C C . PRO A 1 101 ? -17.540 7.118 35.955 1.00 69.94 101 PRO A C 1
ATOM 782 O O . PRO A 1 101 ? -16.497 7.366 35.356 1.00 69.94 101 PRO A O 1
ATOM 785 N N . LYS A 1 102 ? -18.339 8.078 36.438 1.00 62.34 102 LYS A N 1
ATOM 786 C CA . LYS A 1 102 ? -18.131 9.520 36.200 1.00 62.34 102 LYS A CA 1
ATOM 787 C C . LYS A 1 102 ? -16.808 10.064 36.750 1.00 62.34 102 LYS A C 1
ATOM 789 O O . LYS A 1 102 ? -16.403 11.142 36.346 1.00 62.34 102 LYS A O 1
ATOM 794 N N . ASN A 1 103 ? -16.130 9.305 37.608 1.00 52.03 103 ASN A N 1
ATOM 795 C CA . ASN A 1 103 ? -14.828 9.653 38.157 1.00 52.03 103 ASN A CA 1
ATOM 796 C C . ASN A 1 103 ? -13.820 8.557 37.813 1.00 52.03 103 ASN A C 1
ATOM 798 O O . ASN A 1 103 ? -13.516 7.691 38.632 1.00 52.03 103 ASN A O 1
ATOM 802 N N . GLN A 1 104 ? -13.265 8.617 36.605 1.00 48.78 104 GLN A N 1
ATOM 803 C CA . GLN A 1 104 ? -11.992 7.954 36.336 1.00 48.78 104 GLN A CA 1
ATOM 804 C C . GLN A 1 104 ? -10.819 8.625 37.066 1.00 48.78 104 GLN A C 1
ATOM 806 O O . GLN A 1 104 ? -9.720 8.093 37.007 1.00 48.78 104 GLN A O 1
ATOM 811 N N . ASP A 1 105 ? -11.019 9.715 37.807 1.00 48.44 105 ASP A 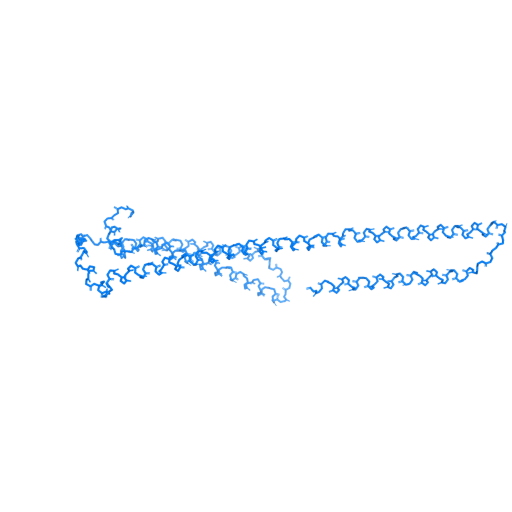N 1
ATOM 812 C CA . ASP A 1 105 ? -9.942 10.338 38.584 1.00 48.44 105 ASP A CA 1
ATOM 813 C C . ASP A 1 105 ? -9.395 9.418 39.689 1.00 48.44 105 ASP A C 1
ATOM 815 O O . ASP A 1 105 ? -8.237 9.543 40.069 1.00 48.44 105 ASP A O 1
ATOM 819 N N . SER A 1 106 ? -10.176 8.448 40.185 1.00 47.56 106 SER A N 1
ATOM 820 C CA . SER A 1 106 ? -9.724 7.518 41.235 1.00 47.56 106 SER A CA 1
ATOM 821 C C . SER A 1 106 ? -9.270 6.149 40.715 1.00 47.56 106 SER A C 1
ATOM 823 O O . SER A 1 106 ? -8.365 5.555 41.297 1.00 47.56 106 SER A O 1
ATOM 825 N N . THR A 1 107 ? -9.831 5.640 39.612 1.00 44.31 107 THR A N 1
ATOM 826 C CA . THR A 1 107 ? -9.415 4.344 39.030 1.00 44.31 107 THR A CA 1
ATOM 827 C C . THR A 1 107 ? -8.288 4.487 38.005 1.00 44.31 107 THR A C 1
ATOM 829 O O . THR A 1 107 ? -7.476 3.572 37.880 1.00 44.31 107 THR A O 1
ATOM 832 N N . ARG A 1 108 ? -8.146 5.649 37.342 1.00 44.75 108 ARG A N 1
ATOM 833 C CA . ARG A 1 108 ? -6.937 5.972 36.562 1.00 44.75 108 ARG A CA 1
ATOM 834 C C . ARG A 1 108 ? -5.706 6.003 37.462 1.00 44.75 108 ARG A C 1
ATOM 836 O O . ARG A 1 108 ? -4.663 5.517 37.046 1.00 44.75 108 ARG A O 1
ATOM 843 N N . ASN A 1 109 ? -5.850 6.456 38.709 1.00 45.44 109 ASN A N 1
ATOM 844 C CA . ASN A 1 109 ? -4.770 6.388 39.691 1.00 45.44 109 ASN A CA 1
ATOM 845 C C . ASN A 1 109 ? -4.309 4.944 39.940 1.00 45.44 109 ASN A C 1
ATOM 847 O O . ASN A 1 109 ? -3.114 4.699 39.947 1.00 45.44 109 ASN A O 1
ATOM 851 N N . PHE A 1 110 ? -5.214 3.962 40.022 1.00 43.88 110 PHE A N 1
ATOM 852 C CA . PHE A 1 110 ? -4.839 2.593 40.405 1.00 43.88 110 PHE A CA 1
ATOM 853 C C . PHE A 1 110 ? -4.001 1.835 39.354 1.00 43.88 110 PHE A C 1
ATOM 855 O O . PHE A 1 110 ? -3.232 0.950 39.719 1.00 43.88 110 PHE A O 1
ATOM 862 N N . LEU A 1 111 ? -4.126 2.176 38.063 1.00 45.72 111 LEU A N 1
ATOM 863 C CA . LEU A 1 111 ? -3.340 1.576 36.967 1.00 45.72 111 LEU A CA 1
ATOM 864 C C . LEU A 1 111 ? -2.224 2.491 36.429 1.00 45.72 111 LEU A C 1
ATOM 866 O O . LEU A 1 111 ? -1.336 2.003 35.737 1.00 45.72 111 LEU A O 1
ATOM 870 N N . MET A 1 112 ? -2.244 3.789 36.758 1.00 48.34 112 MET A N 1
ATOM 871 C CA . MET A 1 112 ? -1.239 4.783 36.346 1.00 48.34 112 MET A CA 1
ATOM 872 C C . MET A 1 112 ? -0.358 5.253 37.510 1.00 48.34 112 MET A C 1
ATOM 874 O O . MET A 1 112 ? 0.253 6.316 37.428 1.00 48.34 112 MET A O 1
ATOM 878 N N . HIS A 1 113 ? -0.220 4.465 38.579 1.00 46.72 113 HIS A N 1
ATOM 879 C CA . HIS A 1 113 ? 0.909 4.612 39.502 1.00 46.72 113 HIS A CA 1
ATOM 880 C C . HIS A 1 113 ? 2.195 4.084 38.846 1.00 46.72 113 HIS A C 1
ATOM 882 O O . HIS A 1 113 ? 2.873 3.208 39.373 1.00 46.72 113 HIS A O 1
ATOM 888 N N . SER A 1 114 ? 2.561 4.628 37.683 1.00 51.72 114 SER A N 1
ATOM 889 C CA . SER A 1 114 ? 3.983 4.810 37.440 1.00 51.72 114 SER A CA 1
ATOM 890 C C . SER A 1 114 ? 4.353 5.946 38.386 1.00 51.72 114 SER A C 1
ATOM 892 O O . SER A 1 114 ? 3.860 7.055 38.206 1.00 51.72 114 SER A O 1
ATOM 894 N N . GLU A 1 115 ? 5.114 5.647 39.440 1.00 60.06 115 GLU A N 1
ATOM 895 C CA . GLU A 1 115 ? 5.598 6.568 40.486 1.00 60.06 115 GLU A CA 1
ATOM 896 C C . GLU A 1 115 ? 6.536 7.656 39.922 1.00 60.06 115 GLU A C 1
ATOM 898 O O . GLU A 1 115 ? 7.606 7.931 40.457 1.00 60.06 115 GLU A O 1
ATOM 903 N N . LEU A 1 116 ? 6.185 8.249 38.786 1.00 59.91 116 LEU A N 1
ATOM 904 C CA . LEU A 1 116 ? 6.883 9.376 38.214 1.00 59.91 116 LEU A CA 1
ATOM 905 C C . LEU A 1 116 ? 6.297 10.620 38.862 1.00 59.91 116 LEU A C 1
ATOM 907 O O . LEU A 1 116 ? 5.100 10.890 38.752 1.00 59.91 116 LEU A O 1
ATOM 911 N N . SER A 1 117 ? 7.142 11.377 39.554 1.00 76.25 117 SER A N 1
ATOM 912 C CA . SER A 1 117 ? 6.767 12.717 39.984 1.00 76.25 117 SER A CA 1
ATOM 913 C C . SER A 1 117 ? 6.336 13.535 38.761 1.00 76.25 117 SER A C 1
ATOM 915 O O . SER A 1 117 ? 6.814 13.298 37.647 1.00 76.25 117 SER A O 1
ATOM 917 N N . ASN A 1 118 ? 5.459 14.525 38.952 1.00 77.88 118 ASN A N 1
ATOM 918 C CA . ASN A 1 118 ? 5.076 15.447 37.872 1.00 77.88 118 ASN A CA 1
ATOM 919 C C . ASN A 1 118 ? 6.311 16.018 37.152 1.00 77.88 118 ASN A C 1
ATOM 921 O O . ASN A 1 118 ? 6.320 16.144 35.936 1.00 77.88 118 ASN A O 1
ATOM 925 N N . GLU A 1 119 ? 7.396 16.246 37.892 1.00 84.06 119 GLU A N 1
ATOM 926 C CA . GLU A 1 119 ? 8.670 16.718 37.358 1.00 84.06 119 GLU A CA 1
ATOM 927 C C . GLU A 1 119 ? 9.380 15.681 36.467 1.00 84.06 119 GLU A C 1
ATOM 929 O O . GLU A 1 119 ? 9.972 16.031 35.447 1.00 84.06 119 GLU A O 1
ATOM 934 N N . GLN A 1 120 ? 9.306 14.385 36.780 1.00 85.25 120 GLN A N 1
ATOM 935 C CA . GLN A 1 120 ? 9.805 13.331 35.887 1.00 85.25 120 GLN A CA 1
ATOM 936 C C . GLN A 1 120 ? 8.959 13.210 34.615 1.00 85.25 120 GLN A C 1
ATOM 938 O O . GLN A 1 120 ? 9.519 12.983 33.540 1.00 85.25 120 GLN A O 1
ATOM 943 N N . LEU A 1 121 ? 7.640 13.388 34.718 1.00 85.44 121 LEU A N 1
ATOM 944 C CA . LEU A 1 121 ? 6.746 13.393 33.561 1.00 85.44 121 LEU A CA 1
ATOM 945 C C . LEU A 1 121 ? 7.032 14.588 32.641 1.00 85.44 121 LEU A C 1
ATOM 947 O O . LEU A 1 121 ? 7.175 14.402 31.433 1.00 85.44 121 LEU A O 1
ATOM 951 N N . ASP A 1 122 ? 7.203 15.784 33.208 1.00 89.31 122 ASP A N 1
ATOM 952 C CA . ASP A 1 122 ? 7.565 16.992 32.460 1.00 89.31 122 ASP A CA 1
ATOM 953 C C . ASP A 1 122 ? 8.919 16.830 31.755 1.00 89.31 122 ASP A C 1
ATOM 955 O O . ASP A 1 122 ? 9.054 17.151 30.572 1.00 89.31 122 ASP A O 1
ATOM 959 N N . ASN A 1 123 ? 9.904 16.232 32.431 1.00 90.88 123 ASN A N 1
ATOM 960 C CA . ASN A 1 123 ? 11.205 15.929 31.834 1.00 90.88 123 ASN A CA 1
ATOM 961 C C . ASN A 1 123 ? 11.110 14.913 30.681 1.00 90.88 123 ASN A C 1
ATOM 963 O O . ASN A 1 123 ? 11.794 15.059 29.664 1.00 90.88 123 ASN A O 1
ATOM 967 N N . GLN A 1 124 ? 10.269 13.881 30.802 1.00 92.00 124 GLN A N 1
ATOM 968 C CA . GLN A 1 124 ? 10.034 12.930 29.710 1.00 92.00 124 GLN A CA 1
ATOM 969 C C . GLN A 1 124 ? 9.313 13.585 28.533 1.00 92.00 124 GLN A C 1
ATOM 971 O O . GLN A 1 124 ? 9.680 13.342 27.382 1.00 92.00 124 GLN A O 1
ATOM 976 N N . LEU A 1 125 ? 8.323 14.434 28.808 1.00 94.19 125 LEU A N 1
ATOM 977 C CA . LEU A 1 125 ? 7.598 15.170 27.783 1.00 94.19 125 LEU A CA 1
ATOM 978 C C . LEU A 1 125 ? 8.537 16.103 27.016 1.00 94.19 125 LEU A C 1
ATOM 980 O O . LEU A 1 125 ? 8.501 16.127 25.786 1.00 94.19 125 LEU A O 1
ATOM 984 N N . GLU A 1 126 ? 9.419 16.813 27.717 1.00 94.88 126 GLU A N 1
ATOM 985 C CA . GLU A 1 126 ? 10.410 17.680 27.085 1.00 94.88 126 GLU A CA 1
ATOM 986 C C . GLU A 1 126 ? 11.430 16.876 26.267 1.00 94.88 126 GLU A C 1
ATOM 988 O O . GLU A 1 126 ? 11.737 17.226 25.127 1.00 94.88 126 GLU A O 1
ATOM 993 N N . ASN A 1 127 ? 11.876 15.723 26.772 1.00 95.31 127 ASN A N 1
ATOM 994 C CA . ASN A 1 127 ? 12.731 14.806 26.014 1.00 95.31 127 ASN A CA 1
ATOM 995 C C . ASN A 1 127 ? 12.050 14.328 24.718 1.00 95.31 127 ASN A C 1
ATOM 997 O O . ASN A 1 127 ? 12.663 14.344 23.649 1.00 95.31 127 ASN A O 1
ATOM 1001 N N . LEU A 1 128 ? 10.770 13.950 24.783 1.00 95.94 128 LEU A N 1
ATOM 1002 C CA . LEU A 1 128 ? 9.996 13.540 23.610 1.00 95.94 128 LEU A CA 1
ATOM 1003 C C . LEU A 1 128 ? 9.790 14.691 22.624 1.00 95.94 128 LEU A C 1
ATOM 1005 O O . LEU A 1 128 ? 9.933 14.477 21.422 1.00 95.94 128 LEU A O 1
ATOM 1009 N N . ARG A 1 129 ? 9.527 15.912 23.103 1.00 96.00 129 ARG A N 1
ATOM 1010 C CA . ARG A 1 129 ? 9.441 17.111 22.254 1.00 96.00 129 ARG A CA 1
ATOM 1011 C C . ARG A 1 129 ? 10.757 17.386 21.539 1.00 96.00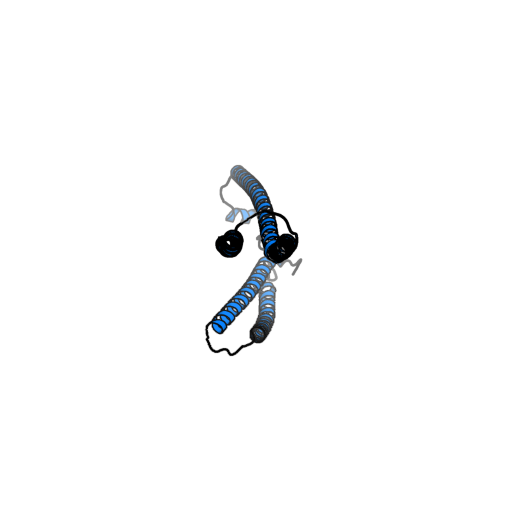 129 ARG A C 1
ATOM 1013 O O . ARG A 1 129 ? 10.749 17.601 20.328 1.00 96.00 129 ARG A O 1
ATOM 1020 N N . MET A 1 130 ? 11.883 17.301 22.247 1.00 96.25 130 MET A N 1
ATOM 1021 C CA . MET A 1 130 ? 13.204 17.453 21.638 1.00 96.25 130 MET A CA 1
ATOM 1022 C C . MET A 1 130 ? 13.488 16.360 20.601 1.00 96.25 130 MET A C 1
ATOM 1024 O O . MET A 1 130 ? 13.954 16.665 19.503 1.00 96.25 130 MET A O 1
ATOM 1028 N N . LYS A 1 131 ? 13.165 15.094 20.900 1.00 96.75 131 LYS A N 1
ATOM 1029 C CA . LYS A 1 131 ? 13.304 13.983 19.942 1.00 96.75 131 LYS A CA 1
ATOM 1030 C C . LYS A 1 131 ? 12.424 14.175 18.712 1.00 96.75 131 LYS A C 1
ATOM 1032 O O . LYS A 1 131 ? 12.893 13.943 17.601 1.00 96.75 131 LYS A O 1
ATOM 1037 N N . LEU A 1 132 ? 11.184 14.626 18.892 1.00 96.62 132 LEU A N 1
ATOM 1038 C CA . LEU A 1 132 ? 10.261 14.907 17.797 1.00 96.62 132 LEU A CA 1
ATOM 1039 C C . LEU A 1 132 ? 10.770 16.059 16.922 1.00 96.62 132 LEU A C 1
ATOM 1041 O O . LEU A 1 132 ? 10.759 15.943 15.700 1.00 96.62 132 LEU A O 1
ATOM 1045 N N . ALA A 1 133 ? 11.285 17.133 17.526 1.00 96.06 133 ALA A N 1
ATOM 1046 C CA . ALA A 1 133 ? 11.889 18.246 16.796 1.00 96.06 133 ALA A CA 1
ATOM 1047 C C . ALA A 1 133 ? 13.133 17.805 16.004 1.00 96.06 133 ALA A C 1
ATOM 1049 O O . ALA A 1 133 ? 13.284 18.155 14.832 1.00 96.06 133 ALA A O 1
ATOM 1050 N N . ALA A 1 134 ? 13.999 16.988 16.611 1.00 96.44 134 ALA A N 1
ATOM 1051 C CA . ALA A 1 134 ? 15.175 16.431 15.947 1.00 96.44 134 ALA A CA 1
ATOM 1052 C C . ALA A 1 134 ? 14.794 15.501 14.780 1.00 96.44 134 ALA A C 1
ATOM 1054 O O . ALA A 1 134 ? 15.355 15.620 13.688 1.00 96.44 134 ALA A O 1
ATOM 1055 N N . ALA A 1 135 ? 13.812 14.618 14.982 1.00 95.69 135 ALA A N 1
ATOM 1056 C CA . ALA A 1 135 ? 13.280 13.749 13.936 1.00 95.69 135 ALA A CA 1
ATOM 1057 C C . ALA A 1 135 ? 12.631 14.558 12.803 1.00 95.69 135 ALA A C 1
ATOM 1059 O O . ALA A 1 135 ? 12.882 14.275 11.635 1.00 95.69 135 ALA A O 1
ATOM 1060 N N . GLY A 1 136 ? 11.873 15.609 13.131 1.00 94.81 136 GLY A N 1
ATOM 1061 C CA . GLY A 1 136 ? 11.268 16.519 12.160 1.00 94.81 136 GLY A CA 1
ATOM 1062 C C . GLY A 1 136 ? 12.309 17.239 11.300 1.00 94.81 136 GLY A C 1
ATOM 1063 O O . GLY A 1 136 ? 12.171 17.284 10.078 1.00 94.81 136 GLY A O 1
ATOM 1064 N N . LYS A 1 137 ? 13.398 17.725 11.910 1.00 96.62 137 LYS A N 1
ATOM 1065 C CA . LYS A 1 137 ? 14.522 18.326 11.177 1.00 96.62 137 LYS A CA 1
ATOM 1066 C C . LYS A 1 137 ? 15.175 17.322 10.225 1.00 96.62 137 LYS A C 1
ATOM 1068 O O . LYS A 1 137 ? 15.364 17.637 9.053 1.00 96.62 137 LYS A O 1
ATOM 1073 N N . LYS A 1 138 ? 15.470 16.110 10.709 1.00 95.38 138 LYS A N 1
ATOM 1074 C CA . LYS A 1 138 ? 16.065 15.047 9.889 1.00 95.38 138 LYS A CA 1
ATOM 1075 C C . LYS A 1 138 ? 15.141 14.630 8.742 1.00 95.38 138 LYS A C 1
ATOM 1077 O O . LYS A 1 138 ? 15.607 14.446 7.625 1.00 95.38 138 LYS A O 1
ATOM 1082 N N . ASN A 1 139 ? 13.834 14.540 8.984 1.00 94.56 139 ASN A N 1
ATOM 1083 C CA . ASN A 1 139 ? 12.854 14.250 7.940 1.00 94.56 139 ASN A CA 1
ATOM 1084 C C . ASN A 1 139 ? 12.844 15.343 6.856 1.00 94.56 139 ASN A C 1
ATOM 1086 O O . ASN A 1 139 ? 12.861 15.032 5.672 1.00 94.56 139 ASN A O 1
ATOM 1090 N N . ALA A 1 140 ? 12.897 16.622 7.240 1.00 95.19 140 ALA A N 1
ATOM 1091 C CA . ALA A 1 140 ? 12.976 17.733 6.288 1.00 95.19 140 ALA A CA 1
ATOM 1092 C C . ALA A 1 140 ? 14.306 17.785 5.506 1.00 95.19 140 ALA A C 1
ATOM 1094 O O . ALA A 1 140 ? 14.362 18.325 4.402 1.00 95.19 140 ALA A O 1
ATOM 1095 N N . GLU A 1 141 ? 15.400 17.271 6.071 1.00 95.94 141 GLU A N 1
ATOM 1096 C CA . GLU A 1 141 ? 16.668 17.074 5.355 1.00 95.94 141 GLU A CA 1
ATOM 1097 C C . GLU A 1 141 ? 16.557 15.933 4.339 1.00 95.94 141 GLU A C 1
ATOM 1099 O O . GLU A 1 141 ? 16.835 16.157 3.164 1.00 95.94 141 GLU A O 1
ATOM 1104 N N . LEU A 1 142 ? 16.051 14.768 4.751 1.00 96.25 142 LEU A N 1
ATOM 1105 C CA . LEU A 1 142 ? 15.856 13.615 3.864 1.00 96.25 142 LEU A CA 1
ATOM 1106 C C . LEU A 1 142 ? 14.897 13.919 2.708 1.00 96.25 142 LEU A C 1
ATOM 1108 O O . LEU A 1 142 ? 15.174 13.562 1.573 1.00 96.25 142 LEU A O 1
ATOM 1112 N N . GLN A 1 143 ? 13.799 14.634 2.960 1.00 95.19 143 GLN A N 1
ATOM 1113 C CA . GLN A 1 143 ? 12.867 15.050 1.904 1.00 95.19 143 GLN A CA 1
ATOM 1114 C C . GLN A 1 143 ? 13.529 15.974 0.871 1.00 95.19 143 GLN A C 1
ATOM 1116 O O . GLN A 1 143 ? 13.264 15.868 -0.325 1.00 95.19 143 GLN A O 1
ATOM 1121 N N . ARG A 1 144 ? 14.435 16.860 1.310 1.00 95.88 144 ARG A N 1
ATOM 1122 C CA . ARG A 1 144 ? 15.226 17.688 0.387 1.00 95.88 144 ARG A CA 1
ATOM 1123 C C . ARG A 1 144 ? 16.208 16.853 -0.430 1.00 95.88 144 ARG A C 1
ATOM 1125 O O . ARG A 1 144 ? 16.401 17.147 -1.605 1.00 95.88 144 ARG A O 1
ATOM 1132 N N . GLU A 1 145 ? 16.816 15.840 0.178 1.00 96.00 145 GLU A N 1
ATOM 1133 C CA . GLU A 1 145 ? 17.724 14.918 -0.507 1.00 96.00 145 GLU A CA 1
ATOM 1134 C C . GLU A 1 145 ? 16.989 14.079 -1.556 1.00 96.00 145 GLU A C 1
ATOM 1136 O O . GLU A 1 145 ? 17.418 14.060 -2.706 1.00 96.00 145 GLU A O 1
ATOM 1141 N N . ILE A 1 146 ? 15.839 13.492 -1.207 1.00 95.62 146 ILE A N 1
ATOM 1142 C CA . ILE A 1 146 ? 14.972 12.762 -2.145 1.00 95.62 146 ILE A CA 1
ATOM 1143 C C . ILE A 1 146 ? 14.634 13.647 -3.345 1.00 95.62 146 ILE A C 1
ATOM 1145 O O . ILE A 1 146 ? 14.897 13.262 -4.479 1.00 95.62 146 ILE A O 1
ATOM 1149 N N . HIS A 1 147 ? 14.166 14.875 -3.109 1.00 95.19 147 HIS A N 1
ATOM 1150 C CA . HIS A 1 147 ? 13.833 15.789 -4.200 1.00 95.19 147 HIS A CA 1
ATOM 1151 C C . HIS A 1 147 ? 15.041 16.133 -5.092 1.00 95.19 147 HIS A C 1
ATOM 1153 O O . HIS A 1 147 ? 14.913 16.297 -6.308 1.00 95.19 147 HIS A O 1
ATOM 1159 N N . SER A 1 148 ? 16.235 16.250 -4.503 1.00 95.06 148 SER A N 1
ATOM 1160 C CA . SER A 1 148 ? 17.470 16.470 -5.260 1.00 95.06 148 SER A CA 1
ATOM 1161 C C . SER A 1 148 ? 17.833 15.258 -6.120 1.00 95.06 148 SER A C 1
ATOM 1163 O O . SER A 1 148 ? 18.247 15.437 -7.265 1.00 95.06 148 SER A O 1
ATOM 1165 N N . LEU A 1 149 ? 17.675 14.048 -5.581 1.00 95.25 149 LEU A N 1
ATOM 1166 C CA . LEU A 1 149 ? 17.957 12.798 -6.283 1.00 95.25 149 LEU A CA 1
ATOM 1167 C C . LEU A 1 149 ? 16.968 12.562 -7.427 1.00 95.25 149 LEU A C 1
ATOM 1169 O O . LEU A 1 149 ? 17.402 12.287 -8.538 1.00 95.25 149 LEU A O 1
ATOM 1173 N N . GLU A 1 150 ? 15.671 12.777 -7.209 1.00 93.75 150 GLU A N 1
ATOM 1174 C CA . GLU A 1 150 ? 14.642 12.696 -8.260 1.00 93.75 150 GLU A CA 1
ATOM 1175 C C . GLU A 1 150 ? 14.926 13.674 -9.410 1.00 93.75 150 GLU A C 1
ATOM 1177 O O . GLU A 1 150 ? 14.788 13.352 -10.593 1.00 93.75 150 GLU A O 1
ATOM 1182 N N . LYS A 1 151 ? 15.361 14.898 -9.081 1.00 93.44 151 LYS A N 1
ATOM 1183 C CA . LYS A 1 151 ? 15.759 15.881 -10.094 1.00 93.44 151 LYS A CA 1
ATOM 1184 C C . LYS A 1 151 ? 16.986 15.416 -10.877 1.00 93.44 151 LYS A C 1
ATOM 1186 O O . LYS A 1 151 ? 17.062 15.669 -12.080 1.00 93.44 151 LYS A O 1
ATOM 1191 N N . GLN A 1 152 ? 17.946 14.787 -10.205 1.00 92.94 152 GLN A N 1
ATOM 1192 C CA . GLN A 1 152 ? 19.134 14.246 -10.853 1.00 92.94 152 GLN A CA 1
ATOM 1193 C C . GLN A 1 152 ? 18.778 13.079 -11.777 1.00 92.94 152 GLN A C 1
ATOM 1195 O O . GLN A 1 152 ? 19.144 13.133 -12.944 1.00 92.94 152 GLN A O 1
ATOM 1200 N N . GLU A 1 153 ? 17.980 12.117 -11.315 1.00 92.50 153 GLU A N 1
ATOM 1201 C CA . GLU A 1 153 ? 17.481 11.003 -12.130 1.00 92.50 153 GLU A CA 1
ATOM 1202 C C . GLU A 1 153 ? 16.784 11.506 -13.400 1.00 92.50 153 GLU A C 1
ATOM 1204 O O . GLU A 1 153 ? 17.061 11.039 -14.504 1.00 92.50 153 GLU A O 1
ATOM 1209 N N . ARG A 1 154 ? 15.928 12.527 -13.273 1.00 89.69 154 ARG A N 1
ATOM 1210 C CA . ARG A 1 154 ? 15.262 13.138 -14.427 1.00 89.69 154 ARG A CA 1
ATOM 1211 C C . ARG A 1 154 ? 16.250 13.770 -15.409 1.00 89.69 154 ARG A C 1
ATOM 1213 O O . ARG A 1 154 ? 16.051 13.662 -16.617 1.00 89.69 154 ARG A O 1
ATOM 1220 N N . ASN A 1 155 ? 17.280 14.457 -14.918 1.00 89.56 155 ASN A N 1
ATOM 1221 C CA . ASN A 1 155 ? 18.302 15.043 -15.785 1.00 89.56 155 ASN A CA 1
ATOM 1222 C C . ASN A 1 155 ? 19.121 13.956 -16.486 1.00 89.56 155 ASN A C 1
ATOM 1224 O O . ASN A 1 155 ? 19.360 14.069 -17.686 1.00 89.56 155 ASN A O 1
ATOM 1228 N N . ASP A 1 156 ? 19.500 12.904 -15.764 1.00 91.50 156 ASP A N 1
ATOM 1229 C CA . ASP A 1 156 ? 20.255 11.775 -16.305 1.00 91.50 156 ASP A CA 1
ATOM 1230 C C . ASP A 1 156 ? 19.442 11.060 -17.396 1.00 91.50 156 ASP A C 1
ATOM 1232 O O . ASP A 1 156 ? 19.961 10.796 -18.479 1.00 91.50 156 ASP A O 1
ATOM 1236 N N . ALA A 1 157 ? 18.136 10.862 -17.182 1.00 89.88 157 ALA A N 1
ATOM 1237 C CA . ALA A 1 157 ? 17.231 10.322 -18.196 1.00 89.88 157 ALA A CA 1
ATOM 1238 C C . ALA A 1 157 ? 17.181 11.192 -19.468 1.00 89.88 157 ALA A C 1
ATOM 1240 O O . ALA A 1 157 ? 17.255 10.663 -20.577 1.00 89.88 157 ALA A O 1
ATOM 1241 N N . VAL A 1 158 ? 17.129 12.524 -19.330 1.00 90.44 158 VAL A N 1
ATOM 1242 C CA . VAL A 1 158 ? 17.171 13.456 -20.476 1.00 90.44 158 VAL A CA 1
ATOM 1243 C C . VAL A 1 158 ? 18.522 13.400 -21.195 1.00 90.44 158 VAL A C 1
ATOM 1245 O O . VAL A 1 158 ? 18.575 13.466 -22.424 1.00 90.44 158 VAL A O 1
ATOM 1248 N N . VAL A 1 159 ? 19.632 13.264 -20.466 1.00 90.56 159 VAL A N 1
ATOM 1249 C CA . VAL A 1 159 ? 20.963 13.106 -21.075 1.00 90.56 159 VAL A CA 1
ATOM 1250 C C . VAL A 1 159 ? 21.021 11.818 -21.896 1.00 90.56 159 VAL A C 1
ATOM 1252 O O . VAL A 1 159 ? 21.470 11.847 -23.041 1.00 90.56 159 VAL A O 1
ATOM 1255 N N . VAL A 1 160 ? 20.503 10.711 -21.364 1.00 91.88 160 VAL A N 1
ATOM 1256 C CA . VAL A 1 160 ? 20.437 9.434 -22.087 1.00 91.88 160 VAL A CA 1
ATOM 1257 C C . VAL A 1 160 ? 19.564 9.555 -23.341 1.00 91.88 160 VAL A C 1
ATOM 1259 O O . VAL A 1 160 ? 19.988 9.155 -24.426 1.00 91.88 160 VAL A O 1
ATOM 1262 N N . GLU A 1 161 ? 18.381 10.162 -23.234 1.00 89.25 161 GLU A N 1
ATOM 1263 C CA . GLU A 1 161 ? 17.470 10.359 -24.368 1.00 89.25 161 GLU A CA 1
ATOM 1264 C C . GLU A 1 161 ? 18.086 11.255 -25.459 1.00 89.25 161 GLU A C 1
ATOM 1266 O O . GLU A 1 161 ? 18.022 10.940 -26.650 1.00 89.25 161 GLU A O 1
ATOM 1271 N N . THR A 1 162 ? 18.743 12.352 -25.070 1.00 86.62 162 THR A N 1
ATOM 1272 C CA . THR A 1 162 ? 19.410 13.260 -26.021 1.00 86.62 162 THR A CA 1
ATOM 1273 C C . THR A 1 162 ? 20.614 12.605 -26.700 1.00 86.62 162 THR A C 1
ATOM 1275 O O . THR A 1 162 ? 20.798 12.797 -27.904 1.00 86.62 162 THR A O 1
ATOM 1278 N N . MET A 1 163 ? 21.392 11.785 -25.984 1.00 85.38 163 MET A N 1
ATOM 1279 C CA . MET A 1 163 ? 22.450 10.960 -26.578 1.00 85.38 163 MET A CA 1
ATOM 1280 C C . MET A 1 163 ? 21.882 9.970 -27.598 1.00 85.38 163 MET A C 1
ATOM 1282 O O . MET A 1 163 ? 22.392 9.878 -28.714 1.00 85.38 163 MET A O 1
ATOM 1286 N N . GLN A 1 164 ? 20.788 9.286 -27.264 1.00 88.81 164 GLN A N 1
ATOM 1287 C CA . GLN A 1 164 ? 20.154 8.336 -28.172 1.00 88.81 164 GLN A CA 1
ATOM 1288 C C . GLN A 1 164 ? 19.616 9.024 -29.439 1.00 88.81 164 GLN A C 1
ATOM 1290 O O . GLN A 1 164 ? 19.802 8.517 -30.546 1.00 88.81 164 GLN A O 1
ATOM 1295 N N . LEU A 1 165 ? 19.009 10.207 -29.308 1.00 85.25 165 LEU A N 1
ATOM 1296 C CA . LEU A 1 165 ? 18.557 11.020 -30.444 1.00 85.25 165 LEU A CA 1
ATOM 1297 C C . LEU A 1 165 ? 19.717 11.482 -31.337 1.00 85.25 165 LEU A C 1
ATOM 1299 O O . LEU A 1 165 ? 19.578 11.476 -32.565 1.00 85.25 165 LEU A O 1
ATOM 1303 N N . LEU A 1 166 ? 20.849 11.870 -30.739 1.00 83.19 166 LEU A N 1
ATOM 1304 C CA . LEU A 1 166 ? 22.062 12.256 -31.459 1.00 83.19 166 LEU A CA 1
ATOM 1305 C C . LEU A 1 166 ? 22.610 11.078 -32.275 1.00 83.19 166 LEU A C 1
ATOM 1307 O O . LEU A 1 166 ? 22.898 11.233 -33.465 1.00 83.19 166 LEU A O 1
ATOM 1311 N N . GLU A 1 167 ? 22.702 9.901 -31.652 1.00 81.50 167 GLU A N 1
ATOM 1312 C CA . GLU A 1 167 ? 23.152 8.664 -32.293 1.00 81.50 167 GLU A CA 1
ATOM 1313 C C . GLU A 1 167 ? 22.225 8.210 -33.423 1.00 81.50 167 GLU A C 1
ATOM 1315 O O . GLU A 1 167 ? 22.702 7.729 -34.448 1.00 81.50 167 GLU A O 1
ATOM 1320 N N . GLN A 1 168 ? 20.908 8.355 -33.262 1.00 83.19 168 GLN A N 1
ATOM 1321 C CA . GLN A 1 168 ? 19.942 7.884 -34.255 1.00 83.19 168 GLN A CA 1
ATOM 1322 C C . GLN A 1 168 ? 19.800 8.823 -35.454 1.00 83.19 168 GLN A C 1
ATOM 1324 O O . GLN A 1 168 ? 19.624 8.346 -36.573 1.00 83.19 168 GLN A O 1
ATOM 1329 N N . ASN A 1 169 ? 19.869 10.141 -35.243 1.00 80.81 169 ASN A N 1
ATOM 1330 C CA . ASN A 1 169 ? 19.529 11.111 -36.289 1.00 80.81 169 ASN A CA 1
ATOM 1331 C C . ASN A 1 169 ? 20.744 11.851 -36.840 1.00 80.81 169 ASN A C 1
ATOM 1333 O O . ASN A 1 169 ? 20.888 11.984 -38.053 1.00 80.81 169 ASN A O 1
ATOM 1337 N N . LEU A 1 170 ? 21.616 12.354 -35.963 1.00 78.31 170 LEU A N 1
ATOM 1338 C CA . LEU A 1 170 ? 22.679 13.262 -36.385 1.00 78.31 170 LEU A CA 1
ATOM 1339 C C . LEU A 1 170 ? 23.896 12.497 -36.900 1.00 78.31 170 LEU A C 1
ATOM 1341 O O . LEU A 1 170 ? 24.442 12.842 -37.945 1.00 78.31 170 LEU A O 1
ATOM 1345 N N . VAL A 1 171 ? 24.299 11.440 -36.191 1.00 80.00 171 VAL A N 1
ATOM 1346 C CA . VAL A 1 171 ? 25.480 10.650 -36.556 1.00 80.00 171 VAL A CA 1
ATOM 1347 C C . VAL A 1 171 ? 25.336 10.051 -37.965 1.00 80.00 171 VAL A C 1
ATOM 1349 O O . VAL A 1 171 ? 26.201 10.327 -38.799 1.00 80.00 171 VAL A O 1
ATOM 1352 N N . PRO A 1 172 ? 24.251 9.335 -38.323 1.00 84.44 172 PRO A N 1
ATOM 1353 C CA . PRO A 1 172 ? 24.118 8.751 -39.658 1.00 84.44 172 PRO A CA 1
ATOM 1354 C C . PRO A 1 172 ? 24.027 9.808 -40.762 1.00 84.44 172 PRO A C 1
ATOM 1356 O O . PRO A 1 172 ? 24.558 9.595 -41.852 1.00 84.44 172 PRO A O 1
ATOM 1359 N N . GLN A 1 173 ? 23.394 10.953 -40.479 1.00 83.38 173 GLN A N 1
ATOM 1360 C CA . GLN A 1 173 ? 23.273 12.054 -41.431 1.00 83.38 173 GLN A CA 1
ATOM 1361 C C . GLN A 1 173 ? 24.636 12.689 -41.728 1.00 83.38 173 GLN A C 1
ATOM 1363 O O . GLN A 1 173 ? 25.005 12.802 -42.892 1.00 83.38 173 GLN A O 1
ATOM 1368 N N . ILE A 1 174 ? 25.428 13.005 -40.697 1.00 83.44 174 ILE A N 1
ATOM 1369 C CA . ILE A 1 174 ? 26.791 13.533 -40.872 1.00 83.44 174 ILE A CA 1
ATOM 1370 C C . ILE A 1 174 ? 27.652 12.539 -41.658 1.00 83.44 174 ILE A C 1
ATOM 1372 O O . ILE A 1 174 ? 28.380 12.932 -42.567 1.00 83.44 174 ILE A O 1
ATOM 1376 N N . PHE A 1 175 ? 27.552 11.242 -41.353 1.00 82.62 175 PHE A N 1
ATOM 1377 C CA . PHE A 1 175 ? 28.278 10.214 -42.100 1.00 82.62 175 PHE A CA 1
ATOM 1378 C C . PHE A 1 175 ? 27.871 10.162 -43.576 1.00 82.62 175 PHE A C 1
ATOM 1380 O O . PHE A 1 175 ? 28.734 10.015 -44.444 1.00 82.62 175 PHE A O 1
ATOM 1387 N N . LYS A 1 176 ? 26.576 10.300 -43.874 1.00 86.38 176 LYS A N 1
ATOM 1388 C CA . LYS A 1 176 ? 26.077 10.359 -45.249 1.00 86.38 176 LYS A CA 1
ATOM 1389 C C . LYS A 1 176 ? 26.616 11.589 -45.984 1.00 86.38 176 LYS A C 1
ATOM 1391 O O . LYS A 1 176 ? 27.141 11.434 -47.083 1.00 86.38 176 LYS A O 1
ATOM 1396 N N . ASP A 1 177 ? 26.551 12.760 -45.358 1.00 87.94 177 ASP A N 1
ATOM 1397 C CA . ASP A 1 177 ? 27.000 14.022 -45.952 1.00 87.94 177 ASP A CA 1
ATOM 1398 C C . ASP A 1 177 ? 28.512 14.001 -46.236 1.00 87.94 177 ASP A C 1
ATOM 1400 O O . ASP A 1 177 ? 28.958 14.407 -47.309 1.00 87.94 177 ASP A O 1
ATOM 1404 N N . ILE A 1 178 ? 29.312 13.444 -45.316 1.00 86.31 178 ILE A N 1
ATOM 1405 C CA . ILE A 1 178 ? 30.757 13.249 -45.518 1.00 86.31 178 ILE A CA 1
ATOM 1406 C C . ILE A 1 178 ? 31.021 12.303 -46.692 1.00 86.31 178 ILE A C 1
ATOM 1408 O O . ILE A 1 178 ? 31.894 12.576 -47.517 1.00 86.31 178 ILE A O 1
ATOM 1412 N N . LYS A 1 179 ? 30.279 11.193 -46.787 1.00 83.44 179 LYS A N 1
ATOM 1413 C CA . LYS A 1 179 ? 30.435 10.224 -47.879 1.00 83.44 179 LYS A CA 1
ATOM 1414 C C . LYS A 1 179 ? 30.113 10.847 -49.239 1.00 83.44 179 LYS A C 1
ATOM 1416 O O . LYS A 1 179 ? 30.814 10.582 -50.217 1.00 83.44 179 LYS A O 1
ATOM 1421 N N . GLU A 1 180 ? 29.075 11.672 -49.302 1.00 88.12 180 GLU A N 1
ATOM 1422 C CA . GLU A 1 180 ? 28.665 12.368 -50.521 1.00 88.12 180 GLU A CA 1
ATOM 1423 C C . GLU A 1 180 ? 29.707 13.415 -50.939 1.00 88.12 180 GLU A C 1
ATOM 1425 O O . GLU A 1 180 ? 30.189 13.377 -52.071 1.00 88.12 180 GLU A O 1
ATOM 1430 N N . ALA A 1 181 ? 30.175 14.246 -50.002 1.00 85.81 181 ALA A N 1
ATOM 1431 C CA . ALA A 1 181 ? 31.231 15.228 -50.258 1.00 85.81 181 ALA A CA 1
ATOM 1432 C C . ALA A 1 181 ? 32.562 14.580 -50.688 1.00 85.81 181 ALA A C 1
ATOM 1434 O O . ALA A 1 181 ? 33.253 15.089 -51.572 1.00 85.81 181 ALA A O 1
ATOM 1435 N N . ALA A 1 182 ? 32.927 13.439 -50.092 1.00 82.50 182 ALA A N 1
ATOM 1436 C CA . ALA A 1 182 ? 34.112 12.682 -50.489 1.00 82.50 182 ALA A CA 1
ATOM 1437 C C . ALA A 1 182 ? 33.979 12.110 -51.910 1.00 82.50 182 ALA A C 1
ATOM 1439 O O . ALA A 1 182 ? 34.940 12.151 -52.680 1.00 82.50 182 ALA A O 1
ATOM 1440 N N . SER A 1 183 ? 32.787 11.626 -52.273 1.00 82.75 183 SER A N 1
ATOM 1441 C CA . SER A 1 183 ? 32.502 11.124 -53.622 1.00 82.75 183 SER A CA 1
ATOM 1442 C C . SER A 1 183 ? 32.578 12.249 -54.660 1.00 82.75 183 SER A C 1
ATOM 1444 O O . SER A 1 183 ? 33.233 12.085 -55.688 1.00 82.75 183 SER A O 1
ATOM 1446 N N . GLU A 1 184 ? 32.006 13.423 -54.364 1.00 87.31 184 GLU A N 1
ATOM 1447 C CA . GLU A 1 184 ? 32.089 14.603 -55.238 1.00 87.31 184 GLU A CA 1
ATOM 1448 C C . GLU A 1 184 ? 33.544 15.077 -55.412 1.00 87.31 184 GLU A C 1
ATOM 1450 O O . GLU A 1 184 ? 33.970 15.444 -56.511 1.00 87.31 184 GLU A O 1
ATOM 1455 N N . LEU A 1 185 ? 34.348 15.033 -54.343 1.00 84.19 185 LEU A N 1
ATOM 1456 C CA . LEU A 1 185 ? 35.771 15.356 -54.414 1.00 84.19 185 LEU A CA 1
ATOM 1457 C C . LEU A 1 185 ? 36.532 14.369 -55.309 1.00 84.19 185 LEU A C 1
ATOM 1459 O O . LEU A 1 185 ? 37.340 14.799 -56.134 1.00 84.19 185 LEU A O 1
ATOM 1463 N N . GLN A 1 186 ? 36.276 13.065 -55.166 1.00 77.31 186 GLN A N 1
ATOM 1464 C CA . GLN A 1 186 ? 36.891 12.036 -56.008 1.00 77.31 186 GLN A CA 1
ATOM 1465 C C . GLN A 1 186 ? 36.529 12.231 -57.483 1.00 77.31 186 GLN A C 1
ATOM 1467 O O . GLN A 1 186 ? 37.419 12.188 -58.335 1.00 77.31 186 GLN A O 1
ATOM 1472 N N . GLU A 1 187 ? 35.259 12.502 -57.784 1.00 84.19 187 GLU A N 1
ATOM 1473 C CA . GLU A 1 187 ? 34.784 12.777 -59.141 1.00 84.19 187 GLU A CA 1
ATOM 1474 C C . GLU A 1 187 ? 35.479 14.009 -59.735 1.00 84.19 187 GLU A C 1
ATOM 1476 O O . GLU A 1 187 ? 36.079 13.925 -60.809 1.00 84.19 187 GLU A O 1
ATOM 1481 N N . LYS A 1 188 ? 35.522 15.131 -59.002 1.00 82.94 188 LYS A N 1
ATOM 1482 C CA . LYS A 1 188 ? 36.215 16.346 -59.462 1.00 82.94 188 LYS A CA 1
ATOM 1483 C C . LYS A 1 188 ? 37.722 16.155 -59.615 1.00 82.94 188 LYS A C 1
ATOM 1485 O O . LYS A 1 188 ? 38.312 16.731 -60.531 1.00 82.94 188 LYS A O 1
ATOM 1490 N N . MET A 1 189 ? 38.361 15.347 -58.767 1.00 76.81 189 MET A N 1
ATOM 1491 C CA . MET A 1 189 ? 39.773 14.989 -58.937 1.00 76.81 189 MET A CA 1
ATOM 1492 C C . MET A 1 189 ? 39.994 14.157 -60.204 1.00 76.81 189 MET A C 1
ATOM 1494 O O . MET A 1 189 ? 40.935 14.437 -60.947 1.00 76.81 189 MET A O 1
ATOM 1498 N N . LEU A 1 190 ? 39.129 13.179 -60.486 1.00 77.75 190 LEU A N 1
ATOM 1499 C CA . LEU A 1 190 ? 39.164 12.389 -61.720 1.00 77.75 190 LEU A CA 1
ATOM 1500 C C . LEU A 1 190 ? 38.958 13.270 -62.959 1.00 77.75 190 LEU A C 1
ATOM 1502 O O . LEU A 1 190 ? 39.741 13.179 -63.905 1.00 77.75 190 LEU A O 1
ATOM 1506 N N . GLU A 1 191 ? 37.981 14.179 -62.939 1.00 79.50 191 GLU A N 1
ATOM 1507 C CA . GLU A 1 191 ? 37.775 15.147 -64.020 1.00 79.50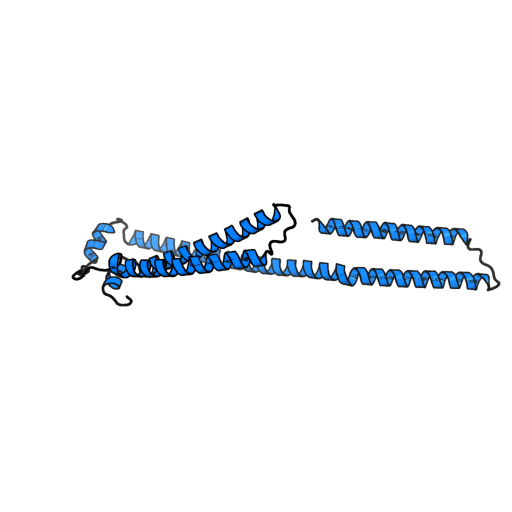 191 GLU A CA 1
ATOM 1508 C C . GLU A 1 191 ? 38.989 16.058 -64.232 1.00 79.50 191 GLU A C 1
ATOM 1510 O O . GLU A 1 191 ? 39.388 16.306 -65.371 1.00 79.50 191 GLU A O 1
ATOM 1515 N N . ALA A 1 192 ? 39.588 16.564 -63.151 1.00 74.69 192 ALA A N 1
ATOM 1516 C CA . ALA A 1 192 ? 40.783 17.397 -63.223 1.00 74.69 192 ALA A CA 1
ATOM 1517 C C . ALA A 1 192 ? 41.980 16.619 -63.794 1.00 74.69 192 ALA A C 1
ATOM 1519 O O . ALA A 1 192 ? 42.719 17.158 -64.617 1.00 74.69 192 ALA A O 1
ATOM 1520 N N . MET A 1 193 ? 42.145 15.343 -63.424 1.00 67.19 193 MET A N 1
ATOM 1521 C CA . MET A 1 193 ? 43.174 14.463 -63.991 1.00 67.19 193 MET A CA 1
ATOM 1522 C C . MET A 1 193 ? 42.965 14.211 -65.491 1.00 67.19 193 MET A C 1
ATOM 1524 O O . MET A 1 193 ? 43.937 14.201 -66.244 1.00 67.19 193 MET A O 1
ATOM 1528 N N . VAL A 1 194 ? 41.720 14.040 -65.946 1.00 73.69 194 VAL A N 1
ATOM 1529 C CA . VAL A 1 194 ? 41.397 13.885 -67.377 1.00 73.69 194 VAL A CA 1
ATOM 1530 C C . VAL A 1 194 ? 41.657 15.190 -68.137 1.00 73.69 194 VAL A C 1
ATOM 1532 O O . VAL A 1 194 ? 42.346 15.175 -69.154 1.00 73.69 194 VAL A O 1
ATOM 1535 N N . LYS A 1 195 ? 41.232 16.340 -67.597 1.00 71.62 195 LYS A N 1
ATOM 1536 C CA . LYS A 1 195 ? 41.499 17.668 -68.184 1.00 71.62 195 LYS A CA 1
ATOM 1537 C C . LYS A 1 195 ? 43.001 17.988 -68.270 1.00 71.62 195 LYS A C 1
ATOM 1539 O O . LYS A 1 195 ? 43.428 18.601 -69.244 1.00 71.62 195 LYS A O 1
ATOM 1544 N N . MET A 1 196 ? 43.815 17.542 -67.307 1.00 61.47 196 MET A N 1
ATOM 1545 C CA . MET A 1 196 ? 45.285 17.658 -67.361 1.00 61.47 196 MET A CA 1
ATOM 1546 C C . MET A 1 196 ? 45.939 16.729 -68.395 1.00 61.47 196 MET A C 1
ATOM 1548 O O . MET A 1 196 ? 47.040 17.016 -68.853 1.00 61.47 196 MET A O 1
ATOM 1552 N N . LYS A 1 197 ? 45.288 15.623 -68.769 1.00 57.59 197 LYS A N 1
ATOM 1553 C CA . LYS A 1 197 ? 45.762 14.716 -69.824 1.00 57.59 197 LYS A CA 1
ATOM 1554 C C . LYS A 1 197 ? 45.456 15.256 -71.228 1.00 57.59 197 LYS A C 1
ATOM 1556 O O . LYS A 1 197 ? 46.250 15.034 -72.139 1.00 57.59 197 LYS A O 1
ATOM 1561 N N . ASP A 1 198 ? 44.348 15.982 -71.377 1.00 56.62 198 ASP A N 1
ATOM 1562 C CA . ASP A 1 198 ? 43.910 16.576 -72.649 1.00 56.62 198 ASP A CA 1
ATOM 1563 C C . ASP A 1 198 ? 44.477 17.994 -72.882 1.00 56.62 198 ASP A C 1
ATOM 1565 O O . ASP A 1 198 ? 44.547 18.469 -74.017 1.00 56.62 198 ASP A O 1
ATOM 1569 N N . GLY A 1 199 ? 44.939 18.667 -71.823 1.00 51.06 199 GLY A N 1
ATOM 1570 C CA . GLY A 1 199 ? 45.707 19.909 -71.893 1.00 51.06 199 GLY A CA 1
ATOM 1571 C C . GLY A 1 199 ? 47.198 19.636 -72.097 1.00 51.06 199 GLY A C 1
ATOM 1572 O O . GLY A 1 199 ? 47.892 19.185 -71.192 1.00 51.06 199 GLY A O 1
ATOM 1573 N N . ALA A 1 200 ? 47.718 19.932 -73.286 1.00 51.88 200 ALA A N 1
ATOM 1574 C CA . ALA A 1 200 ? 49.146 19.852 -73.573 1.00 51.88 200 ALA A CA 1
ATOM 1575 C C . ALA A 1 200 ? 49.963 20.765 -72.631 1.00 51.88 200 ALA A C 1
ATOM 1577 O O . ALA A 1 200 ? 49.966 21.982 -72.800 1.00 51.88 200 ALA A O 1
ATOM 1578 N N . GLY A 1 201 ? 50.691 20.179 -71.671 1.00 43.78 201 GLY A N 1
ATOM 1579 C CA . GLY A 1 201 ? 51.724 20.900 -70.917 1.00 43.78 201 GLY A CA 1
ATOM 1580 C C . GLY A 1 201 ? 52.071 20.359 -69.527 1.00 43.78 201 GLY A C 1
ATOM 1581 O O . GLY A 1 201 ? 51.599 20.886 -68.532 1.00 43.78 201 GLY A O 1
ATOM 1582 N N . GLY A 1 202 ? 52.980 19.378 -69.476 1.00 48.53 202 GLY A N 1
ATOM 1583 C CA . GLY A 1 202 ? 54.076 19.295 -68.494 1.00 48.53 202 GLY A CA 1
ATOM 1584 C C . GLY A 1 202 ? 53.764 19.262 -66.990 1.00 48.53 202 GLY A C 1
ATOM 1585 O O . GLY A 1 202 ? 53.753 20.293 -66.329 1.00 48.53 202 GLY A O 1
ATOM 1586 N N . GLY A 1 203 ? 53.725 18.054 -66.420 1.00 43.41 203 GLY A N 1
ATOM 1587 C CA . GLY A 1 203 ? 53.862 17.818 -64.980 1.00 43.41 203 GLY A CA 1
ATOM 1588 C C . GLY A 1 203 ? 53.681 16.341 -64.631 1.00 43.41 203 GLY A C 1
ATOM 1589 O O . GLY A 1 203 ? 52.569 15.901 -64.365 1.00 43.41 203 GLY A O 1
ATOM 1590 N N . LEU A 1 204 ? 54.763 15.556 -64.673 1.00 46.47 204 LEU A N 1
ATOM 1591 C CA . LEU A 1 204 ? 54.779 14.134 -64.302 1.00 46.47 204 LEU A CA 1
ATOM 1592 C C . LEU A 1 204 ? 54.496 13.967 -62.799 1.00 46.47 204 LEU A C 1
ATOM 1594 O O . LEU A 1 204 ? 55.419 13.872 -61.994 1.00 46.47 204 LEU A O 1
ATOM 1598 N N . ILE A 1 205 ? 53.222 13.883 -62.419 1.00 50.84 205 ILE A N 1
ATOM 1599 C CA . ILE A 1 205 ? 52.838 13.176 -61.198 1.00 50.84 205 ILE A CA 1
ATOM 1600 C C . ILE A 1 205 ? 52.563 11.734 -61.614 1.00 50.84 205 ILE A C 1
ATOM 1602 O O . ILE A 1 205 ? 51.707 11.472 -62.458 1.00 50.84 205 ILE A O 1
ATOM 1606 N N . ASN A 1 206 ? 53.343 10.795 -61.080 1.00 49.38 206 ASN A N 1
ATOM 1607 C CA . ASN A 1 206 ? 53.218 9.377 -61.394 1.00 49.38 206 ASN A CA 1
ATOM 1608 C C . ASN A 1 206 ? 51.811 8.883 -60.992 1.00 49.38 206 ASN A C 1
ATOM 1610 O O . ASN A 1 206 ? 51.466 8.775 -59.813 1.00 49.38 206 ASN A O 1
ATOM 1614 N N . ILE A 1 207 ? 50.990 8.623 -62.011 1.00 52.84 207 ILE A N 1
ATOM 1615 C CA . ILE A 1 207 ? 49.558 8.302 -61.914 1.00 52.84 207 ILE A CA 1
ATOM 1616 C C . ILE A 1 207 ? 49.320 7.020 -61.096 1.00 52.84 207 ILE A C 1
ATOM 1618 O O . ILE A 1 207 ? 48.287 6.891 -60.440 1.00 52.84 207 ILE A O 1
ATOM 1622 N N . ASN A 1 208 ? 50.293 6.104 -61.055 1.00 51.38 208 ASN A N 1
ATOM 1623 C CA . ASN A 1 208 ? 50.176 4.851 -60.306 1.00 51.38 208 ASN A CA 1
ATOM 1624 C C . ASN A 1 208 ? 50.316 5.065 -58.790 1.00 51.38 208 ASN A C 1
ATOM 1626 O O . ASN A 1 208 ? 49.553 4.486 -58.024 1.00 51.38 208 ASN A O 1
ATOM 1630 N N . THR A 1 209 ? 51.197 5.971 -58.354 1.00 52.25 209 THR A N 1
ATOM 1631 C CA . THR A 1 209 ? 51.362 6.323 -56.929 1.00 52.25 209 THR A CA 1
ATOM 1632 C C . THR A 1 209 ? 50.158 7.067 -56.346 1.00 52.25 209 THR A C 1
ATOM 1634 O O . THR A 1 209 ? 49.842 6.893 -55.173 1.00 52.25 209 THR A O 1
ATOM 1637 N N . LEU A 1 210 ? 49.454 7.866 -57.156 1.00 49.12 210 LEU A N 1
ATOM 1638 C CA . LEU A 1 210 ? 48.235 8.568 -56.734 1.00 49.12 210 LEU A CA 1
ATOM 1639 C C . LEU A 1 210 ? 47.041 7.618 -56.629 1.00 49.12 210 LEU A C 1
ATOM 1641 O O . LEU A 1 210 ? 46.293 7.690 -55.658 1.00 49.12 210 LEU A O 1
ATOM 1645 N N . LYS A 1 211 ? 46.899 6.688 -57.585 1.00 51.81 211 LYS A N 1
ATOM 1646 C CA . LYS A 1 211 ? 45.897 5.620 -57.498 1.00 51.81 211 LYS A CA 1
ATOM 1647 C C . LYS A 1 211 ? 46.127 4.787 -56.239 1.00 51.81 211 LYS A C 1
ATOM 1649 O O . LYS A 1 211 ? 45.225 4.709 -55.418 1.00 51.81 211 LYS A O 1
ATOM 1654 N N . GLU A 1 212 ? 47.326 4.242 -56.034 1.00 53.12 212 GLU A N 1
ATOM 1655 C CA . GLU A 1 212 ? 47.633 3.444 -54.835 1.00 53.12 212 GLU A CA 1
ATOM 1656 C C . GLU A 1 212 ? 47.393 4.202 -53.520 1.00 53.12 212 GLU A C 1
ATOM 1658 O O . GLU A 1 212 ? 46.944 3.597 -52.549 1.00 53.12 212 GLU A O 1
ATOM 1663 N N . GLY A 1 213 ? 47.642 5.517 -53.484 1.00 55.06 213 GLY A N 1
ATOM 1664 C CA . GLY A 1 213 ? 47.326 6.366 -52.334 1.00 55.06 213 GLY A CA 1
ATOM 1665 C C . GLY A 1 213 ? 45.825 6.464 -52.046 1.00 55.06 213 GLY A C 1
ATOM 1666 O O . GLY A 1 213 ? 45.426 6.317 -50.897 1.00 55.06 213 GLY A O 1
ATOM 1667 N N . ILE A 1 214 ? 44.994 6.636 -53.080 1.00 54.41 214 ILE A N 1
ATOM 1668 C CA . ILE A 1 214 ? 43.530 6.751 -52.950 1.00 54.41 214 ILE A CA 1
ATOM 1669 C C . ILE A 1 214 ? 42.909 5.435 -52.455 1.00 54.41 214 ILE A C 1
ATOM 1671 O O . ILE A 1 214 ? 42.092 5.465 -51.540 1.00 54.41 214 ILE A O 1
ATOM 1675 N N . TRP A 1 215 ? 43.332 4.283 -52.991 1.00 50.84 215 TRP A N 1
ATOM 1676 C CA . TRP A 1 215 ? 42.828 2.973 -52.541 1.00 50.84 215 TRP A CA 1
ATOM 1677 C C . TRP A 1 215 ? 43.251 2.653 -51.098 1.00 50.84 215 TRP A C 1
ATOM 1679 O O . TRP A 1 215 ? 42.443 2.158 -50.319 1.00 50.84 215 TRP A O 1
ATOM 1689 N N . LYS A 1 216 ? 44.483 3.008 -50.700 1.00 56.38 216 LYS A N 1
ATOM 1690 C CA . LYS A 1 216 ? 44.944 2.866 -49.304 1.00 56.38 216 LYS A CA 1
ATOM 1691 C C . LYS A 1 216 ? 44.211 3.797 -48.340 1.00 56.38 216 LYS A C 1
ATOM 1693 O O . LYS A 1 216 ? 44.046 3.464 -47.171 1.00 56.38 216 LYS A O 1
ATOM 1698 N N . GLN A 1 217 ? 43.804 4.973 -48.810 1.00 55.44 217 GLN A N 1
ATOM 1699 C CA . GLN A 1 217 ? 43.085 5.950 -48.000 1.00 55.44 217 GLN A CA 1
ATOM 1700 C C . GLN A 1 217 ? 41.618 5.544 -47.805 1.00 55.44 217 GLN A C 1
ATOM 1702 O O . GLN A 1 217 ? 41.095 5.733 -46.712 1.00 55.44 217 GLN A O 1
ATOM 1707 N N . ASP A 1 218 ? 40.994 4.922 -48.808 1.00 53.88 218 ASP A N 1
ATOM 1708 C CA . ASP A 1 218 ? 39.657 4.322 -48.703 1.00 53.88 218 ASP A CA 1
ATOM 1709 C C . ASP A 1 218 ? 39.640 3.142 -47.713 1.00 53.88 218 ASP A C 1
ATOM 1711 O O . ASP A 1 218 ? 38.813 3.095 -46.803 1.00 53.88 218 ASP A O 1
ATOM 1715 N N . GLU A 1 219 ? 40.637 2.255 -47.795 1.00 62.31 219 GLU A N 1
ATOM 1716 C CA . GLU A 1 219 ? 40.800 1.139 -46.855 1.00 62.31 219 GLU A CA 1
ATOM 1717 C C . GLU A 1 219 ? 41.048 1.638 -45.419 1.00 62.31 219 GLU A C 1
ATOM 1719 O O . GLU A 1 219 ? 40.374 1.198 -44.493 1.00 62.31 219 GLU A O 1
ATOM 1724 N N . TYR A 1 220 ? 41.920 2.638 -45.232 1.00 61.47 220 TYR A N 1
ATOM 1725 C CA . TYR A 1 220 ? 42.181 3.259 -43.925 1.00 61.47 220 TYR A CA 1
ATOM 1726 C C . TYR A 1 220 ? 40.947 3.947 -43.324 1.00 61.47 220 TYR A C 1
ATOM 1728 O O . TYR A 1 220 ? 40.701 3.837 -42.121 1.00 61.47 220 TYR A O 1
ATOM 1736 N N . LEU A 1 221 ? 40.160 4.654 -44.141 1.00 59.19 221 LEU A N 1
ATOM 1737 C CA . LEU A 1 221 ? 38.909 5.273 -43.699 1.00 59.19 221 LEU A CA 1
ATOM 1738 C C . LEU A 1 221 ? 37.871 4.210 -43.319 1.00 59.19 221 LEU A C 1
ATOM 1740 O O . LEU A 1 221 ? 37.174 4.387 -42.322 1.00 59.19 221 LEU A O 1
ATOM 1744 N N . SER A 1 222 ? 37.821 3.089 -44.043 1.00 62.31 222 SER A N 1
ATOM 1745 C CA . SER A 1 222 ? 36.968 1.948 -43.702 1.00 62.31 222 SER A CA 1
ATOM 1746 C C . SER A 1 222 ? 37.400 1.270 -42.396 1.00 62.31 222 SER A C 1
ATOM 1748 O O . SER A 1 222 ? 36.552 0.987 -41.553 1.00 62.31 222 SER A O 1
ATOM 1750 N N . THR A 1 223 ? 38.701 1.067 -42.157 1.00 68.38 223 THR A N 1
ATOM 1751 C CA . THR A 1 223 ? 39.192 0.513 -40.880 1.00 68.38 223 THR A CA 1
ATOM 1752 C C . THR A 1 223 ? 38.901 1.460 -39.713 1.00 68.38 223 THR A C 1
ATOM 1754 O O . THR A 1 223 ? 38.449 1.031 -38.653 1.00 68.38 223 THR A O 1
ATOM 1757 N N . LYS A 1 224 ? 39.092 2.773 -39.904 1.00 66.88 224 LYS A N 1
ATOM 1758 C CA . LYS A 1 224 ? 38.756 3.777 -38.882 1.00 66.88 224 LYS A CA 1
ATOM 1759 C C . LYS A 1 224 ? 37.254 3.844 -38.596 1.00 66.88 224 LYS A C 1
ATOM 1761 O O . LYS A 1 224 ? 36.873 4.129 -37.462 1.00 66.88 224 LYS A O 1
ATOM 1766 N N . LEU A 1 225 ? 36.410 3.557 -39.587 1.00 61.31 225 LEU A N 1
ATOM 1767 C CA . LEU A 1 225 ? 34.960 3.467 -39.424 1.00 61.31 225 LEU A CA 1
ATOM 1768 C C . LEU A 1 225 ? 34.560 2.287 -38.525 1.00 61.31 225 LEU A C 1
ATOM 1770 O O . LEU A 1 225 ? 33.712 2.454 -37.647 1.00 61.31 225 LEU A O 1
ATOM 1774 N N . GLU A 1 226 ? 35.195 1.126 -38.698 1.00 68.19 226 GLU A N 1
ATOM 1775 C CA . GLU A 1 226 ? 34.980 -0.036 -37.826 1.00 68.19 226 GLU A CA 1
ATOM 1776 C C . GLU A 1 226 ? 35.466 0.223 -36.393 1.00 68.19 226 GLU A C 1
ATOM 1778 O O . GLU A 1 226 ? 34.742 -0.064 -35.439 1.00 68.19 226 GLU A O 1
ATOM 1783 N N . GLU A 1 227 ? 36.633 0.856 -36.224 1.00 69.75 227 GLU A N 1
ATOM 1784 C CA . GLU A 1 227 ? 37.157 1.220 -34.898 1.00 69.75 227 GLU A CA 1
ATOM 1785 C C . GLU A 1 227 ? 36.212 2.170 -34.141 1.00 69.75 227 GLU A C 1
ATOM 1787 O O . GLU A 1 227 ? 35.966 1.984 -32.948 1.00 69.75 227 GLU A O 1
ATOM 1792 N N . ILE A 1 228 ? 35.638 3.170 -34.820 1.00 66.56 228 ILE A N 1
ATOM 1793 C CA . ILE A 1 228 ? 34.673 4.099 -34.209 1.00 66.56 228 ILE A CA 1
ATOM 1794 C C . ILE A 1 228 ? 33.382 3.365 -33.823 1.00 66.56 228 ILE A C 1
ATOM 1796 O O . ILE A 1 228 ? 32.857 3.589 -32.730 1.00 66.56 228 ILE A O 1
ATOM 1800 N N . GLN A 1 229 ? 32.880 2.461 -34.670 1.00 64.88 229 GLN A N 1
ATOM 1801 C CA . GLN A 1 229 ? 31.704 1.651 -34.336 1.00 64.88 229 GLN A CA 1
ATOM 1802 C C . GLN A 1 229 ? 31.942 0.737 -33.128 1.00 64.88 229 GLN A C 1
ATOM 1804 O O . GLN A 1 229 ? 31.031 0.549 -32.317 1.00 64.88 229 GLN A O 1
ATOM 1809 N N . ASP A 1 230 ? 33.144 0.190 -32.973 1.00 68.69 230 ASP A N 1
ATOM 1810 C CA . ASP A 1 230 ? 33.478 -0.657 -31.830 1.00 68.69 230 ASP A CA 1
ATOM 1811 C C . ASP A 1 230 ? 33.667 0.143 -30.534 1.00 68.69 230 ASP A C 1
ATOM 1813 O O . ASP A 1 230 ? 33.192 -0.294 -29.482 1.00 68.69 230 ASP A O 1
ATOM 1817 N N . VAL A 1 231 ? 34.231 1.354 -30.591 1.00 66.50 231 VAL A N 1
ATOM 1818 C CA . VAL A 1 231 ? 34.267 2.269 -29.432 1.00 66.50 231 VAL A CA 1
ATOM 1819 C C . VAL A 1 231 ? 32.850 2.629 -28.970 1.00 66.50 231 VAL A C 1
ATOM 1821 O O . VAL A 1 231 ? 32.561 2.582 -27.773 1.00 66.50 231 VAL A O 1
ATOM 1824 N N . VAL A 1 232 ? 31.933 2.897 -29.904 1.00 59.72 232 VAL A N 1
ATOM 1825 C CA . VAL A 1 232 ? 30.515 3.159 -29.595 1.00 59.72 232 VAL A CA 1
ATOM 1826 C C . VAL A 1 232 ? 29.840 1.938 -28.950 1.00 59.72 232 VAL A C 1
ATOM 1828 O O . VAL A 1 232 ? 29.075 2.081 -27.997 1.00 59.72 232 VAL A O 1
ATOM 1831 N N . LYS A 1 233 ? 30.149 0.710 -29.390 1.00 68.38 233 LYS A N 1
ATOM 1832 C CA . LYS A 1 233 ? 29.630 -0.516 -28.747 1.00 68.38 233 LYS A CA 1
ATOM 1833 C C . LYS A 1 233 ? 30.161 -0.729 -27.328 1.00 68.38 233 LYS A C 1
ATOM 1835 O O . LYS A 1 233 ? 29.434 -1.279 -26.503 1.00 68.38 233 LYS A O 1
ATOM 1840 N N . ILE A 1 234 ? 31.408 -0.349 -27.047 1.00 69.19 234 ILE A N 1
ATOM 1841 C CA . ILE A 1 234 ? 32.009 -0.475 -25.709 1.00 69.19 234 ILE A CA 1
ATOM 1842 C C . ILE A 1 234 ? 31.338 0.496 -24.733 1.00 69.19 234 ILE A C 1
ATOM 1844 O O . ILE A 1 234 ? 30.968 0.091 -23.631 1.00 69.19 234 ILE A O 1
ATOM 1848 N N . LEU A 1 235 ? 31.095 1.736 -25.164 1.00 50.81 235 LEU A N 1
ATOM 1849 C CA . LEU A 1 235 ? 30.375 2.736 -24.368 1.00 50.81 235 LEU A CA 1
ATOM 1850 C C . LEU A 1 235 ? 28.932 2.313 -24.046 1.00 50.81 235 LEU A C 1
ATOM 1852 O O . LEU A 1 235 ? 28.417 2.671 -22.999 1.00 50.81 235 LEU A O 1
ATOM 1856 N N . ARG A 1 236 ? 28.309 1.470 -24.879 1.00 53.88 236 ARG A N 1
ATOM 1857 C CA . ARG A 1 236 ? 26.969 0.900 -24.643 1.00 53.88 236 ARG A CA 1
ATOM 1858 C C . ARG A 1 236 ? 26.910 -0.151 -23.514 1.00 53.88 236 ARG A C 1
ATOM 1860 O O . ARG A 1 236 ? 25.818 -0.551 -23.124 1.00 53.88 236 ARG A O 1
ATOM 1867 N N . ARG A 1 237 ? 28.049 -0.675 -23.037 1.00 49.12 237 ARG A N 1
ATOM 1868 C CA . ARG A 1 237 ? 28.111 -1.755 -22.023 1.00 49.12 237 ARG A CA 1
ATOM 1869 C C . ARG A 1 237 ? 28.433 -1.282 -20.598 1.00 49.12 237 ARG A C 1
ATOM 1871 O O . ARG A 1 237 ? 28.505 -2.136 -19.717 1.00 49.12 237 ARG A O 1
ATOM 1878 N N . THR A 1 238 ? 28.652 0.014 -20.387 1.00 41.72 238 THR A N 1
ATOM 1879 C CA . THR A 1 238 ? 29.007 0.610 -19.083 1.00 41.72 238 THR A CA 1
ATOM 1880 C C . THR A 1 238 ? 27.853 1.463 -18.589 1.00 41.72 238 THR A C 1
ATOM 1882 O O . THR A 1 238 ? 27.602 1.436 -17.367 1.00 41.72 238 THR A O 1
#

pLDDT: mean 78.38, std 16.74, range [41.72, 97.12]

Sequence (238 aa):
MEGSKGEEAFEALGLKPKLLINDILNMVDDFVDAAFDFYHQEAVKLLRSGGDGSSINSDDLAKGISSLRYLVEGVLDKQTTLWEKYCLNHCFAVPEGFVLPKNQDSTRNFLMHSELSNEQLDNQLENLRMKLAAAGKKNAELQREIHSLEKQERNDAVVVETMQLLEQNLVPQIFKDIKEAASELQEKMLEAMVKMKDGAGGGLININTLKEGIWKQDEYLSTKLEEIQDVVKILRRT